Protein AF-A0A133XEC0-F1 (afdb_monomer_lite)

Foldseek 3Di:
DDWQWDWDQDPVRDIDIDIDDQDDDDLLDQDDDPVVLVSLCVSCPPPVVSSVVVVVCCVVVRNVVNVVVVVVVVVVVVVVVVVVVVVVVVVVVVCQCVDPCSVVPCPPPVNVVVVVVVVVVVVVVVVVVVVPDDPPDDDPDPDPPVVVVVVVVVVVVVVVVVVVVVVCCDDPVVVNADDVRDDDPVVVVVVVVVVVVVVVVLVVQCVDVVSNQDPPNVVCVVVVVVVVVVCVVVVDDDDPDDD

pLDDT: mean 78.11, std 15.5, range [32.88, 93.75]

Secondary structure (DSSP, 8-state):
-EEEEEEEE-TTS-EEEEEEEEE---TT-SS--HHHHHHHHHHTTT-HHHHHHHHHHHIIIIIHHHHHHHHHHHHHHHHHHHHHHHHHHHHHHHHGGGSTTHHHHTTSHHHHHHHHHHHHHHHHHHHHHHHS-------------HHHHHHHHHHHHHHHHHHHHHHHH--GGG-SS-TT----HHHHHHHHHHHHHHHHHHHHHHTSGGGPPPTTGGGGHHHHHHHHHHHHHHTPPPS----

Structure (mmCIF, N/CA/C/O backbone):
data_AF-A0A133XEC0-F1
#
_entry.id   AF-A0A133XEC0-F1
#
loop_
_atom_site.group_PDB
_atom_site.id
_atom_site.type_symbol
_atom_site.label_atom_id
_atom_site.label_alt_id
_atom_site.label_comp_id
_atom_site.label_asym_id
_atom_site.label_entity_id
_atom_site.label_seq_id
_atom_site.pdbx_PDB_ins_code
_atom_site.Cartn_x
_atom_site.Cartn_y
_atom_site.Cartn_z
_atom_site.occupancy
_atom_site.B_iso_or_equiv
_atom_site.auth_seq_id
_atom_site.auth_comp_id
_atom_site.auth_asym_id
_atom_site.auth_atom_id
_atom_site.pdbx_PDB_model_num
ATOM 1 N N . MET A 1 1 ? 11.152 -6.903 -33.230 1.00 86.00 1 MET A N 1
ATOM 2 C CA . MET A 1 1 ? 11.615 -7.949 -34.178 1.00 86.00 1 MET A CA 1
ATOM 3 C C . MET A 1 1 ? 13.049 -7.633 -34.586 1.00 86.00 1 MET A C 1
ATOM 5 O O . MET A 1 1 ? 13.360 -6.456 -34.718 1.00 86.00 1 MET A O 1
ATOM 9 N N . LEU A 1 2 ? 13.905 -8.641 -34.759 1.00 88.75 2 LEU A N 1
ATOM 10 C CA . LEU A 1 2 ? 15.314 -8.515 -35.140 1.00 88.75 2 LEU A CA 1
ATOM 11 C C . LEU A 1 2 ? 15.534 -9.097 -36.540 1.00 88.75 2 LEU A C 1
ATOM 13 O O . LEU A 1 2 ? 15.112 -10.219 -36.825 1.00 88.75 2 LEU A O 1
ATOM 17 N N . TYR A 1 3 ? 16.230 -8.339 -37.383 1.00 89.62 3 TYR A N 1
ATOM 18 C CA . TYR A 1 3 ? 16.571 -8.717 -38.752 1.00 89.62 3 TYR A CA 1
ATOM 19 C C . TYR A 1 3 ? 18.074 -8.549 -38.984 1.00 89.62 3 TYR A C 1
ATOM 21 O O . TYR A 1 3 ? 18.681 -7.584 -38.515 1.00 89.62 3 TYR A O 1
ATOM 29 N N . ALA A 1 4 ? 18.666 -9.466 -39.743 1.00 87.38 4 ALA A N 1
ATOM 30 C CA . ALA A 1 4 ? 19.993 -9.306 -40.318 1.00 87.38 4 ALA A CA 1
ATOM 31 C C . ALA A 1 4 ? 19.866 -8.744 -41.735 1.00 87.38 4 ALA A C 1
ATOM 33 O O . ALA A 1 4 ? 19.231 -9.344 -42.598 1.00 87.38 4 ALA A O 1
ATOM 34 N N . ASN A 1 5 ? 20.506 -7.601 -41.973 1.00 87.44 5 ASN A N 1
ATOM 35 C CA . ASN A 1 5 ? 20.546 -6.964 -43.284 1.00 87.44 5 ASN A CA 1
ATOM 36 C C . ASN A 1 5 ? 21.910 -7.220 -43.920 1.00 87.44 5 ASN A C 1
ATOM 38 O O . ASN A 1 5 ? 22.942 -6.926 -43.312 1.00 87.44 5 ASN A O 1
ATOM 42 N N . ARG A 1 6 ? 21.911 -7.730 -45.150 1.00 85.25 6 ARG A N 1
ATOM 43 C CA . ARG A 1 6 ? 23.113 -7.928 -45.963 1.00 85.25 6 ARG A CA 1
ATOM 44 C C . ARG A 1 6 ? 22.931 -7.294 -47.331 1.00 85.25 6 ARG A C 1
ATOM 46 O O . ARG A 1 6 ? 21.839 -7.314 -47.890 1.00 85.25 6 ARG A O 1
ATOM 53 N N . TYR A 1 7 ? 24.008 -6.745 -47.871 1.00 85.94 7 TYR A N 1
ATOM 54 C CA . TYR A 1 7 ? 24.034 -6.293 -49.254 1.00 85.94 7 TYR A CA 1
ATOM 55 C C . TYR A 1 7 ? 24.433 -7.468 -50.147 1.00 85.94 7 TYR A C 1
ATOM 57 O O . TYR A 1 7 ? 25.400 -8.168 -49.847 1.00 85.94 7 TYR A O 1
ATOM 65 N N . VAL A 1 8 ? 23.677 -7.708 -51.211 1.00 86.88 8 VAL A N 1
ATOM 66 C CA . VAL A 1 8 ? 23.880 -8.814 -52.150 1.00 86.88 8 VAL A CA 1
ATOM 67 C C . VAL A 1 8 ? 24.005 -8.227 -53.548 1.00 86.88 8 VAL A C 1
ATOM 69 O O . VAL A 1 8 ? 23.212 -7.370 -53.931 1.00 86.88 8 VAL A O 1
ATOM 72 N N . ARG A 1 9 ? 25.001 -8.672 -54.317 1.00 84.25 9 ARG A N 1
ATOM 73 C CA . ARG A 1 9 ? 25.078 -8.352 -55.746 1.00 84.25 9 ARG A CA 1
ATOM 74 C C . ARG A 1 9 ? 24.202 -9.314 -56.536 1.00 84.25 9 ARG A C 1
ATOM 76 O O . ARG A 1 9 ? 24.305 -10.526 -56.357 1.00 84.25 9 ARG A O 1
ATOM 83 N N . LEU A 1 10 ? 23.357 -8.755 -57.387 1.00 86.75 10 LEU A N 1
ATOM 84 C CA . LEU A 1 10 ? 22.509 -9.489 -58.310 1.00 86.75 10 LEU A CA 1
ATOM 85 C C . LEU A 1 10 ? 23.307 -9.894 -59.566 1.00 86.75 10 LEU A C 1
ATOM 87 O O . LEU A 1 10 ? 24.368 -9.321 -59.835 1.00 86.75 10 LEU A O 1
ATOM 91 N N . PRO A 1 11 ? 22.831 -10.891 -60.337 1.00 85.06 11 PRO A N 1
ATOM 92 C CA . PRO A 1 11 ? 23.526 -11.390 -61.530 1.00 85.06 11 PRO A CA 1
ATOM 93 C C . PRO A 1 11 ? 23.744 -10.335 -62.626 1.00 85.06 11 PRO A C 1
ATOM 95 O O . PRO A 1 11 ? 24.656 -10.472 -63.433 1.00 85.06 11 PRO A O 1
ATOM 98 N N . ASP A 1 12 ? 22.930 -9.280 -62.639 1.00 85.94 12 ASP A N 1
ATOM 99 C CA . ASP A 1 12 ? 23.019 -8.135 -63.552 1.00 85.94 12 ASP A CA 1
ATOM 100 C C . ASP A 1 12 ? 24.046 -7.071 -63.109 1.00 85.94 12 ASP A C 1
ATOM 102 O O . ASP A 1 12 ? 24.198 -6.036 -63.754 1.00 85.94 12 ASP A O 1
ATOM 106 N N . GLY A 1 13 ? 24.757 -7.312 -62.002 1.00 82.31 13 GLY A N 1
ATOM 107 C CA . GLY A 1 13 ? 25.744 -6.393 -61.436 1.00 82.31 13 GLY A CA 1
ATOM 108 C C . GLY A 1 13 ? 25.153 -5.289 -60.556 1.00 82.31 13 GLY A C 1
ATOM 109 O O . GLY A 1 13 ? 25.917 -4.560 -59.915 1.00 82.31 13 GLY A O 1
ATOM 110 N N . SER A 1 14 ? 23.824 -5.184 -60.463 1.00 83.50 14 SER A N 1
ATOM 111 C CA . SER A 1 14 ? 23.161 -4.278 -59.529 1.00 83.50 14 SER A CA 1
ATOM 112 C C . SER A 1 14 ? 23.282 -4.793 -58.088 1.00 83.50 14 SER A C 1
ATOM 114 O O . SER A 1 14 ? 23.574 -5.965 -57.833 1.00 83.50 14 SER A O 1
ATOM 116 N N . GLY A 1 15 ? 23.136 -3.904 -57.107 1.00 85.75 15 GLY A N 1
ATOM 117 C CA . GLY A 1 15 ? 23.182 -4.288 -55.700 1.00 85.75 15 GLY A CA 1
ATOM 118 C C . GLY A 1 15 ? 21.818 -4.165 -55.035 1.00 85.75 15 GLY A C 1
ATOM 119 O O . GLY A 1 15 ? 21.105 -3.189 -55.246 1.00 85.75 15 GLY A O 1
ATOM 120 N N . ALA A 1 16 ? 21.473 -5.156 -54.220 1.00 85.25 16 ALA A N 1
ATOM 121 C CA . ALA A 1 16 ? 20.219 -5.227 -53.486 1.00 85.25 16 ALA A CA 1
ATOM 122 C C . ALA A 1 16 ? 20.475 -5.421 -51.989 1.00 85.25 16 ALA A C 1
ATOM 124 O O . ALA A 1 16 ? 21.421 -6.097 -51.577 1.00 85.25 16 ALA A O 1
ATOM 125 N N . SER A 1 17 ? 19.608 -4.860 -51.150 1.00 85.44 17 SER A N 1
ATOM 126 C CA . SER A 1 17 ? 19.571 -5.193 -49.729 1.00 85.44 17 SER A CA 1
ATOM 127 C C . SER A 1 17 ? 18.667 -6.408 -49.514 1.00 85.44 17 SER A C 1
ATOM 129 O O . SER A 1 17 ? 17.529 -6.461 -49.969 1.00 85.44 17 SER A O 1
ATOM 131 N N . SER A 1 18 ? 19.188 -7.415 -48.822 1.00 87.44 18 SER A N 1
ATOM 132 C CA . SER A 1 18 ? 18.446 -8.601 -48.402 1.00 87.44 18 SER A CA 1
ATOM 133 C C . SER A 1 18 ? 18.320 -8.579 -46.885 1.00 87.44 18 SER A C 1
ATOM 135 O O . SER A 1 18 ? 19.314 -8.379 -46.180 1.00 87.44 18 SER A O 1
ATOM 137 N N . GLN A 1 19 ? 17.099 -8.768 -46.389 1.00 89.81 19 GLN A N 1
ATOM 138 C CA . GLN A 1 19 ? 16.800 -8.857 -44.963 1.00 89.81 19 GLN A CA 1
ATOM 139 C C . GLN A 1 19 ? 16.422 -10.299 -44.617 1.00 89.81 19 GLN A C 1
ATOM 141 O O . GLN A 1 19 ? 15.567 -10.891 -45.272 1.00 89.81 19 GLN A O 1
ATOM 146 N N . SER A 1 20 ? 17.042 -10.863 -43.585 1.00 90.12 20 SER A N 1
ATOM 147 C CA . SER A 1 20 ? 16.688 -12.170 -43.027 1.00 90.12 20 SER A CA 1
ATOM 148 C C . SER A 1 20 ? 16.209 -12.006 -41.590 1.00 90.12 20 SER A C 1
ATOM 150 O O . SER A 1 20 ? 16.911 -11.419 -40.765 1.00 90.12 20 SER A O 1
ATOM 152 N N . TYR A 1 21 ? 15.025 -12.525 -41.283 1.00 92.00 21 TYR A N 1
ATOM 153 C CA . TYR A 1 21 ? 14.478 -12.525 -39.929 1.00 92.00 21 TYR A CA 1
ATOM 154 C C . TYR A 1 21 ? 15.311 -13.416 -38.999 1.00 92.00 21 TYR A C 1
ATOM 156 O O . TYR A 1 21 ? 15.667 -14.532 -39.370 1.00 92.00 21 TYR A O 1
ATOM 164 N N . LEU A 1 22 ? 15.619 -12.915 -37.800 1.00 89.31 22 LEU A N 1
ATOM 165 C CA . LEU A 1 22 ? 16.396 -13.641 -36.789 1.00 89.31 22 LEU A CA 1
ATOM 166 C C . LEU A 1 22 ? 15.556 -14.048 -35.579 1.00 89.31 22 LEU A C 1
ATOM 168 O O . LEU A 1 22 ? 15.771 -15.115 -35.017 1.00 89.31 22 LEU A O 1
ATOM 172 N N . GLY A 1 23 ? 14.615 -13.203 -35.158 1.00 89.88 23 GLY A N 1
ATOM 173 C CA . GLY A 1 23 ? 13.787 -13.487 -33.991 1.00 89.88 23 GLY A CA 1
ATOM 174 C C . GLY A 1 23 ? 12.961 -12.295 -33.529 1.00 89.88 23 GLY A C 1
ATOM 175 O O . GLY A 1 23 ? 13.106 -11.166 -34.002 1.00 89.88 23 GLY A O 1
ATOM 176 N N . SER A 1 24 ? 12.070 -12.525 -32.573 1.00 91.50 24 SER A N 1
ATOM 177 C CA . SER A 1 24 ? 11.276 -11.477 -31.937 1.00 91.50 24 SER A CA 1
ATOM 178 C C . SER A 1 24 ? 10.803 -11.909 -30.564 1.00 91.50 24 SER A C 1
ATOM 180 O O . SER A 1 24 ? 10.706 -13.099 -30.289 1.00 91.50 24 SER A O 1
ATOM 182 N N . PHE A 1 25 ? 10.443 -10.931 -29.744 1.00 92.81 25 PHE A N 1
ATOM 183 C CA . PHE A 1 25 ? 9.737 -11.141 -28.492 1.00 92.81 25 PHE A CA 1
ATOM 184 C C . PHE A 1 25 ? 8.550 -10.163 -28.400 1.00 92.81 25 PHE A C 1
ATOM 186 O O . PHE A 1 25 ? 8.537 -9.164 -29.136 1.00 92.81 25 PHE A O 1
ATOM 193 N N . PRO A 1 26 ? 7.534 -10.464 -27.571 1.00 89.12 26 PRO A N 1
ATOM 194 C CA . PRO A 1 26 ? 6.364 -9.609 -27.396 1.00 89.12 26 PRO A CA 1
ATOM 195 C C . PRO A 1 26 ? 6.710 -8.218 -26.854 1.00 89.12 26 PRO A C 1
ATOM 197 O O . PRO A 1 26 ? 7.593 -8.057 -26.020 1.00 89.12 26 PRO A O 1
ATOM 200 N N . VAL A 1 27 ? 5.943 -7.209 -27.267 1.00 85.12 27 VAL A N 1
ATOM 201 C CA . VAL A 1 27 ? 6.087 -5.818 -26.781 1.00 85.12 27 VAL A CA 1
ATOM 202 C C . VAL A 1 27 ? 5.576 -5.650 -25.340 1.00 85.12 27 VAL A C 1
ATOM 204 O O . VAL A 1 27 ? 5.774 -4.613 -24.716 1.00 85.12 27 VAL A O 1
ATOM 207 N N . THR A 1 28 ? 4.894 -6.661 -24.806 1.00 85.94 28 THR A N 1
ATOM 208 C CA . THR A 1 28 ? 4.417 -6.712 -23.417 1.00 85.94 28 THR A CA 1
ATOM 209 C C . THR A 1 28 ? 5.452 -7.286 -22.457 1.00 85.94 28 THR A C 1
ATOM 211 O O . THR A 1 28 ? 5.232 -7.281 -21.253 1.00 85.94 28 THR A O 1
ATOM 214 N N . THR A 1 29 ? 6.560 -7.820 -22.967 1.00 88.25 29 THR A N 1
ATOM 215 C CA . THR A 1 29 ? 7.593 -8.426 -22.138 1.00 88.25 29 THR A CA 1
ATOM 216 C C . THR A 1 29 ? 8.377 -7.350 -21.386 1.00 88.25 29 THR A C 1
ATOM 218 O O . THR A 1 29 ? 8.846 -6.386 -21.986 1.00 88.25 29 THR A O 1
ATOM 221 N N . THR A 1 30 ? 8.551 -7.539 -20.080 1.00 86.25 30 THR A N 1
ATOM 222 C CA . THR A 1 30 ? 9.232 -6.594 -19.183 1.00 86.25 30 THR A CA 1
ATOM 223 C C . THR A 1 30 ? 10.723 -6.881 -18.985 1.00 86.25 30 THR A C 1
ATOM 225 O O . THR A 1 30 ? 11.480 -5.990 -18.588 1.00 86.25 30 THR A O 1
ATOM 228 N N . GLU A 1 31 ? 11.171 -8.085 -19.348 1.00 90.06 31 GLU A N 1
ATOM 229 C CA . GLU A 1 31 ? 12.569 -8.523 -19.294 1.00 90.06 31 GLU A CA 1
ATOM 230 C C . GLU A 1 31 ? 13.013 -9.159 -20.611 1.00 90.06 31 GLU A C 1
ATOM 232 O O . GLU A 1 31 ? 12.290 -9.953 -21.207 1.00 90.06 31 GLU A O 1
ATOM 237 N N . LEU A 1 32 ? 14.225 -8.853 -21.076 1.00 90.25 32 LEU A N 1
ATOM 238 C CA . LEU A 1 32 ? 14.697 -9.394 -22.347 1.00 90.25 32 LEU A CA 1
ATOM 239 C C . LEU A 1 32 ? 14.821 -10.929 -22.283 1.00 90.25 32 LEU A C 1
ATOM 241 O O . LEU A 1 32 ? 15.589 -11.441 -21.467 1.00 90.25 32 LEU A O 1
ATOM 245 N N . PRO A 1 33 ? 14.147 -11.694 -23.165 1.00 92.69 33 PRO A N 1
ATOM 246 C CA . PRO A 1 33 ? 14.278 -13.144 -23.146 1.00 92.69 33 PRO A CA 1
ATOM 247 C C . PRO A 1 33 ? 15.703 -13.582 -23.498 1.00 92.69 33 PRO A C 1
ATOM 249 O O . PRO A 1 33 ? 16.242 -13.173 -24.530 1.00 92.69 33 PRO A O 1
ATOM 252 N N . ALA A 1 34 ? 16.276 -14.496 -22.712 1.00 91.44 34 ALA A N 1
ATOM 253 C CA . ALA A 1 34 ? 17.652 -14.977 -22.890 1.00 91.44 34 ALA A CA 1
ATOM 254 C C . ALA A 1 34 ? 17.930 -15.546 -24.297 1.00 91.44 34 ALA A C 1
ATOM 256 O O . ALA A 1 34 ? 19.016 -15.369 -24.856 1.00 91.44 34 ALA A O 1
ATOM 257 N N . ALA A 1 35 ? 16.932 -16.195 -24.907 1.00 91.19 35 ALA A N 1
ATOM 258 C CA . ALA A 1 35 ? 17.024 -16.691 -26.279 1.00 91.19 35 ALA A CA 1
ATOM 259 C C . ALA A 1 35 ? 17.175 -15.548 -27.300 1.00 91.19 35 ALA A C 1
ATOM 261 O O . ALA A 1 35 ? 17.973 -15.646 -28.231 1.00 91.19 35 ALA A O 1
ATOM 262 N N . PHE A 1 36 ? 16.452 -14.441 -27.110 1.00 92.94 36 PHE A N 1
ATOM 263 C CA . PHE A 1 36 ? 16.553 -13.270 -27.977 1.00 92.94 36 PHE A CA 1
ATOM 264 C C . PHE A 1 36 ? 17.858 -12.503 -27.744 1.00 92.94 36 PHE A C 1
ATOM 266 O O . PHE A 1 36 ? 18.493 -12.073 -28.705 1.00 92.94 36 PHE A O 1
ATOM 273 N N . GLU A 1 37 ? 18.302 -12.382 -26.492 1.00 91.75 37 GLU A N 1
ATOM 274 C CA . GLU A 1 37 ? 19.600 -11.783 -26.169 1.00 91.75 37 GLU A CA 1
ATOM 275 C C . GLU A 1 37 ? 20.756 -12.561 -26.817 1.00 91.75 37 GLU A C 1
ATOM 277 O O . GLU A 1 37 ? 21.660 -11.969 -27.406 1.00 91.75 37 GLU A O 1
ATOM 282 N N . SER A 1 38 ? 20.695 -13.895 -26.792 1.00 91.38 38 SER A N 1
ATOM 283 C CA . SER A 1 38 ? 21.687 -14.759 -27.443 1.00 91.38 38 SER A CA 1
ATOM 284 C C . SER A 1 38 ? 21.731 -14.539 -28.960 1.00 91.38 38 SER A C 1
ATOM 286 O O . SER A 1 38 ? 22.816 -14.421 -29.534 1.00 91.38 38 SER A O 1
ATOM 288 N N . LEU A 1 39 ? 20.566 -14.409 -29.609 1.00 92.06 39 LEU A N 1
ATOM 289 C CA . LEU A 1 39 ? 20.469 -14.064 -31.033 1.00 92.06 39 LEU A CA 1
ATOM 290 C C . LEU A 1 39 ? 21.044 -12.674 -31.324 1.00 92.06 39 LEU A C 1
ATOM 292 O O . LEU A 1 39 ? 21.751 -12.500 -32.316 1.00 92.06 39 LEU A O 1
ATOM 296 N N . LEU A 1 40 ? 20.777 -11.696 -30.455 1.00 91.19 40 LEU A N 1
ATOM 297 C CA . LEU A 1 40 ? 21.301 -10.341 -30.586 1.00 91.19 40 LEU A CA 1
ATOM 298 C C . LEU A 1 40 ? 22.830 -10.331 -30.483 1.00 91.19 40 LEU A C 1
ATOM 300 O O . LEU A 1 40 ? 23.484 -9.797 -31.376 1.00 91.19 40 LEU A O 1
ATOM 304 N N . ARG A 1 41 ? 23.400 -10.990 -29.462 1.00 90.88 41 ARG A N 1
ATOM 305 C CA . ARG A 1 41 ? 24.856 -11.121 -29.277 1.00 90.88 41 ARG A CA 1
ATOM 306 C C . ARG A 1 41 ? 25.523 -11.795 -30.473 1.00 90.88 41 ARG A C 1
ATOM 308 O O . ARG A 1 41 ? 26.554 -11.315 -30.939 1.00 90.88 41 ARG A O 1
ATOM 315 N N . ALA A 1 42 ? 24.930 -12.874 -30.987 1.00 90.56 42 ALA A N 1
ATOM 316 C CA . ALA A 1 42 ? 25.438 -13.575 -32.164 1.00 90.56 42 ALA A CA 1
ATOM 317 C C . ALA A 1 42 ? 25.393 -12.688 -33.422 1.00 90.56 42 ALA A C 1
ATOM 319 O O . ALA A 1 42 ? 26.367 -12.623 -34.170 1.00 90.56 42 ALA A O 1
ATOM 320 N N . ALA A 1 43 ? 24.299 -11.950 -33.631 1.00 87.44 43 ALA A N 1
ATOM 321 C CA . ALA A 1 43 ? 24.133 -11.054 -34.776 1.00 87.44 43 ALA A CA 1
ATOM 322 C C . ALA A 1 43 ? 25.072 -9.833 -34.743 1.00 87.44 43 ALA A C 1
ATOM 324 O O . ALA A 1 43 ? 25.370 -9.247 -35.787 1.00 87.44 43 ALA A O 1
ATOM 325 N N . THR A 1 44 ? 25.546 -9.441 -33.560 1.00 89.50 44 THR A N 1
ATOM 326 C CA . THR A 1 44 ? 26.480 -8.324 -33.355 1.00 89.50 44 THR A CA 1
ATOM 327 C C . THR A 1 44 ? 27.886 -8.780 -32.962 1.00 89.50 44 THR A C 1
ATOM 329 O O . THR A 1 44 ? 28.660 -7.981 -32.431 1.00 89.50 44 THR A O 1
ATOM 332 N N . ALA A 1 45 ? 28.241 -10.045 -33.205 1.00 89.12 45 ALA A N 1
ATOM 333 C CA . ALA A 1 45 ? 29.563 -10.572 -32.882 1.00 89.12 45 ALA A CA 1
ATOM 334 C C . ALA A 1 45 ? 30.676 -9.714 -33.519 1.00 89.12 45 ALA A C 1
ATOM 336 O O . ALA A 1 45 ? 30.622 -9.366 -34.700 1.00 89.12 45 ALA A O 1
ATOM 337 N N . GLY A 1 46 ? 31.665 -9.318 -32.712 1.00 87.19 46 GLY A N 1
ATOM 338 C CA . GLY A 1 46 ? 32.755 -8.428 -33.135 1.00 87.19 46 GLY A CA 1
ATOM 339 C C . GLY A 1 46 ? 32.373 -6.949 -33.304 1.00 87.19 46 GLY A C 1
ATOM 340 O O . GLY A 1 46 ? 33.215 -6.160 -33.720 1.00 87.19 46 GLY A O 1
ATOM 341 N N . ARG A 1 47 ? 31.131 -6.548 -32.987 1.00 89.12 47 ARG A N 1
ATOM 342 C CA . ARG A 1 47 ? 30.651 -5.152 -33.042 1.00 89.12 47 ARG A CA 1
ATOM 343 C C . ARG A 1 47 ? 29.958 -4.750 -31.730 1.00 89.12 47 ARG A C 1
ATOM 345 O O . ARG A 1 47 ? 28.729 -4.625 -31.707 1.00 89.12 47 ARG A O 1
ATOM 352 N N . PRO A 1 48 ? 30.721 -4.542 -30.641 1.00 87.38 48 PRO A N 1
ATOM 353 C CA . PRO A 1 48 ? 30.162 -4.277 -29.313 1.00 87.38 48 PRO A CA 1
ATOM 354 C C . PRO A 1 48 ? 29.333 -2.986 -29.251 1.00 87.38 48 PRO A C 1
ATOM 356 O O . PRO A 1 48 ? 28.281 -2.969 -28.621 1.00 87.38 48 PRO A O 1
ATOM 359 N N . GLU A 1 49 ? 29.728 -1.938 -29.974 1.00 91.56 49 GLU A N 1
ATOM 360 C CA . GLU A 1 49 ? 28.982 -0.669 -30.034 1.00 91.56 49 GLU A CA 1
ATOM 361 C C . GLU A 1 49 ? 27.578 -0.853 -30.626 1.00 91.56 49 GLU A C 1
ATOM 363 O O . GLU A 1 49 ? 26.592 -0.306 -30.136 1.00 91.56 49 GLU A O 1
ATOM 368 N N . ARG A 1 50 ? 27.457 -1.696 -31.661 1.00 89.44 50 ARG A N 1
ATOM 369 C CA . ARG A 1 50 ? 26.167 -1.993 -32.295 1.00 89.44 50 ARG A CA 1
ATOM 370 C C . ARG A 1 50 ? 25.264 -2.815 -31.379 1.00 89.44 50 ARG A C 1
ATOM 372 O O . ARG A 1 50 ? 24.052 -2.624 -31.405 1.00 89.44 50 ARG A O 1
ATOM 379 N N . TYR A 1 51 ? 25.847 -3.722 -30.594 1.00 90.69 51 TYR A N 1
ATOM 380 C CA . TYR A 1 51 ? 25.117 -4.451 -29.560 1.00 90.69 51 TYR A CA 1
ATOM 381 C C . TYR A 1 51 ? 24.535 -3.490 -28.523 1.00 90.69 51 TYR A C 1
ATOM 383 O O . TYR A 1 51 ? 23.337 -3.534 -28.261 1.00 90.69 51 TYR A O 1
ATOM 391 N N . GLN A 1 52 ? 25.366 -2.586 -27.995 1.00 91.31 52 GLN A N 1
ATOM 392 C CA . GLN A 1 52 ? 24.956 -1.596 -26.999 1.00 91.31 52 GLN A CA 1
ATOM 393 C C . GLN A 1 52 ? 23.843 -0.688 -27.528 1.00 91.31 52 GLN A C 1
ATOM 395 O O . GLN A 1 52 ? 22.808 -0.579 -26.882 1.00 91.31 52 GLN A O 1
ATOM 400 N N . ALA A 1 53 ? 23.990 -0.141 -28.738 1.00 92.25 53 ALA A N 1
ATOM 401 C CA . ALA A 1 53 ? 22.971 0.717 -29.343 1.00 92.25 53 ALA A CA 1
ATOM 402 C C . ALA A 1 53 ? 21.625 -0.004 -29.555 1.00 92.25 53 ALA A C 1
ATOM 404 O O . ALA A 1 53 ? 20.557 0.582 -29.380 1.00 92.25 53 ALA A O 1
ATOM 405 N N . LEU A 1 54 ? 21.648 -1.288 -29.935 1.00 90.69 54 LEU A N 1
ATOM 406 C CA . LEU A 1 54 ? 20.421 -2.077 -30.079 1.00 90.69 54 LEU A CA 1
ATOM 407 C C . LEU A 1 54 ? 19.796 -2.415 -28.722 1.00 90.69 54 LEU A C 1
ATOM 409 O O . LEU A 1 54 ? 18.575 -2.363 -28.608 1.00 90.69 54 LEU A O 1
ATOM 413 N N . MET A 1 55 ? 20.608 -2.729 -27.711 1.00 92.31 55 MET A N 1
ATOM 414 C CA . MET A 1 55 ? 20.140 -2.964 -26.343 1.00 92.31 55 MET A CA 1
ATOM 415 C C . MET A 1 55 ? 19.507 -1.714 -25.734 1.00 92.31 55 MET A C 1
ATOM 417 O O . MET A 1 55 ? 18.404 -1.800 -25.210 1.00 92.31 55 MET A O 1
ATOM 421 N N . GLU A 1 56 ? 20.151 -0.555 -25.858 1.00 92.44 56 GLU A N 1
ATOM 422 C CA . GLU A 1 56 ? 19.626 0.728 -25.378 1.00 92.44 56 GLU A CA 1
ATOM 423 C C . GLU A 1 56 ? 18.286 1.067 -26.036 1.00 92.44 56 GLU A C 1
ATOM 425 O O . GLU A 1 56 ? 17.329 1.470 -25.373 1.00 92.44 56 GLU A O 1
ATOM 430 N N . ARG A 1 57 ? 18.179 0.822 -27.343 1.00 91.31 57 ARG A N 1
ATOM 431 C CA . ARG A 1 57 ? 16.929 1.010 -28.072 1.00 91.31 57 ARG A CA 1
ATOM 432 C C . ARG A 1 57 ? 15.839 0.034 -27.627 1.00 91.31 57 ARG A C 1
ATOM 434 O O . ARG A 1 57 ? 14.692 0.434 -27.486 1.00 91.31 57 ARG A O 1
ATOM 441 N N . ILE A 1 58 ? 16.174 -1.235 -27.391 1.00 91.81 58 ILE A N 1
ATOM 442 C CA . ILE A 1 58 ? 15.227 -2.224 -26.851 1.00 91.81 58 ILE A CA 1
ATOM 443 C C . ILE A 1 58 ? 14.748 -1.810 -25.453 1.00 91.81 58 ILE A C 1
ATOM 445 O O . ILE A 1 58 ? 13.554 -1.899 -25.158 1.00 91.81 58 ILE A O 1
ATOM 449 N N . GLU A 1 59 ? 15.662 -1.333 -24.612 1.00 90.38 59 GLU A N 1
ATOM 450 C CA . GLU A 1 59 ? 15.358 -0.880 -23.258 1.00 90.38 59 GLU A CA 1
ATOM 451 C C . GLU A 1 59 ? 14.417 0.333 -23.270 1.00 90.38 59 GLU A C 1
ATOM 453 O O . GLU A 1 59 ? 13.431 0.357 -22.532 1.00 90.38 59 GLU A O 1
ATOM 458 N N . THR A 1 60 ? 14.684 1.306 -24.144 1.00 91.88 60 THR A N 1
ATOM 459 C CA . THR A 1 60 ? 13.935 2.570 -24.228 1.00 91.88 60 THR A CA 1
ATOM 460 C C . THR A 1 60 ? 12.590 2.407 -24.937 1.00 91.88 60 THR A C 1
ATOM 462 O O . THR A 1 60 ? 11.571 2.882 -24.441 1.00 91.88 60 THR A O 1
ATOM 465 N N . ASP A 1 61 ? 12.558 1.705 -26.073 1.00 89.75 61 ASP A N 1
ATOM 466 C CA . ASP A 1 61 ? 11.366 1.626 -26.928 1.00 89.75 61 ASP A CA 1
ATOM 467 C C . ASP A 1 61 ? 10.390 0.521 -26.484 1.00 89.75 61 ASP A C 1
ATOM 469 O O . ASP A 1 61 ? 9.200 0.582 -26.800 1.00 89.75 61 ASP A O 1
ATOM 473 N N . VAL A 1 62 ? 10.876 -0.523 -25.796 1.00 89.94 62 VAL A N 1
ATOM 474 C CA . VAL A 1 62 ? 10.079 -1.729 -25.505 1.00 89.94 62 VAL A CA 1
ATOM 475 C C . VAL A 1 62 ? 10.006 -2.033 -24.015 1.00 89.94 62 VAL A C 1
ATOM 477 O O . VAL A 1 62 ? 8.906 -2.044 -23.465 1.00 89.94 62 VAL A O 1
ATOM 480 N N . LEU A 1 63 ? 11.141 -2.272 -23.353 1.00 89.75 63 LEU A N 1
ATOM 481 C CA . LEU A 1 63 ? 11.142 -2.821 -21.991 1.00 89.75 63 LEU A CA 1
ATOM 482 C C . LEU A 1 63 ? 10.681 -1.798 -20.949 1.00 89.75 63 LEU A C 1
ATOM 484 O O . LEU A 1 63 ? 9.842 -2.120 -20.109 1.00 89.75 63 LEU A O 1
ATOM 488 N N . THR A 1 64 ? 11.158 -0.554 -21.030 1.00 90.06 64 THR A N 1
ATOM 489 C CA . THR A 1 64 ? 10.740 0.514 -20.109 1.00 90.06 64 THR A CA 1
ATOM 490 C C . THR A 1 64 ? 9.239 0.810 -20.230 1.00 90.06 64 THR A C 1
ATOM 492 O O . THR A 1 64 ? 8.550 0.748 -19.208 1.00 90.06 64 THR A O 1
ATOM 495 N N . PRO A 1 65 ? 8.672 1.023 -21.437 1.00 90.75 65 PRO A N 1
ATOM 496 C CA . PRO A 1 65 ? 7.228 1.180 -21.594 1.00 90.75 65 PRO A CA 1
ATOM 497 C C . PRO A 1 65 ? 6.423 -0.049 -21.157 1.00 90.75 65 PRO A C 1
ATOM 499 O O . PRO A 1 65 ? 5.329 0.101 -20.618 1.00 90.75 65 PRO A O 1
ATOM 502 N N . ALA A 1 66 ? 6.926 -1.269 -21.377 1.00 88.75 66 ALA A N 1
ATOM 503 C CA . ALA A 1 66 ? 6.247 -2.485 -20.932 1.00 88.75 66 ALA A CA 1
ATOM 504 C C . ALA A 1 66 ? 6.164 -2.564 -19.400 1.00 88.75 66 ALA A C 1
ATOM 506 O O . ALA A 1 66 ? 5.089 -2.830 -18.866 1.00 88.75 66 ALA A O 1
ATOM 507 N N . ARG A 1 67 ? 7.263 -2.258 -18.694 1.00 90.38 67 A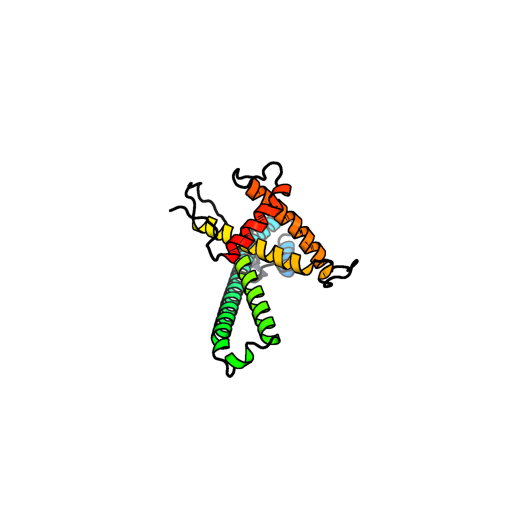RG A N 1
ATOM 508 C CA . ARG A 1 67 ? 7.288 -2.197 -17.223 1.00 90.38 67 ARG A CA 1
ATOM 509 C C . ARG A 1 67 ? 6.360 -1.117 -16.679 1.00 90.38 67 ARG A C 1
ATOM 511 O O . ARG A 1 67 ? 5.664 -1.359 -15.700 1.00 90.38 67 ARG A O 1
ATOM 518 N N . GLN A 1 68 ? 6.322 0.052 -17.318 1.00 89.19 68 GLN A N 1
ATOM 519 C CA . GLN A 1 68 ? 5.403 1.128 -16.935 1.00 89.19 68 GLN A CA 1
ATOM 520 C C . GLN A 1 68 ? 3.944 0.684 -17.066 1.00 89.19 68 GLN A C 1
ATOM 522 O O . GLN A 1 68 ? 3.188 0.815 -16.110 1.00 89.19 68 GLN A O 1
ATOM 527 N N . ARG A 1 69 ? 3.568 0.066 -18.193 1.00 88.31 69 ARG A N 1
ATOM 528 C CA . ARG A 1 69 ? 2.208 -0.462 -18.386 1.00 88.31 69 ARG A CA 1
ATOM 529 C C . ARG A 1 69 ? 1.849 -1.536 -17.359 1.00 88.31 69 ARG A C 1
ATOM 531 O O . ARG A 1 69 ? 0.750 -1.507 -16.819 1.00 88.31 69 ARG A O 1
ATOM 538 N N . GLU A 1 70 ? 2.759 -2.460 -17.050 1.00 89.25 70 GLU A N 1
ATOM 539 C CA . GLU A 1 70 ? 2.522 -3.483 -16.021 1.00 89.25 70 GLU A CA 1
ATOM 540 C C . GLU A 1 70 ? 2.364 -2.863 -14.621 1.00 89.25 70 GLU A C 1
ATOM 542 O O . GLU A 1 70 ? 1.467 -3.243 -13.863 1.00 89.25 70 GLU A O 1
ATOM 547 N N . ALA A 1 71 ? 3.182 -1.863 -14.285 1.00 86.81 71 ALA A N 1
ATOM 548 C CA . ALA A 1 71 ? 3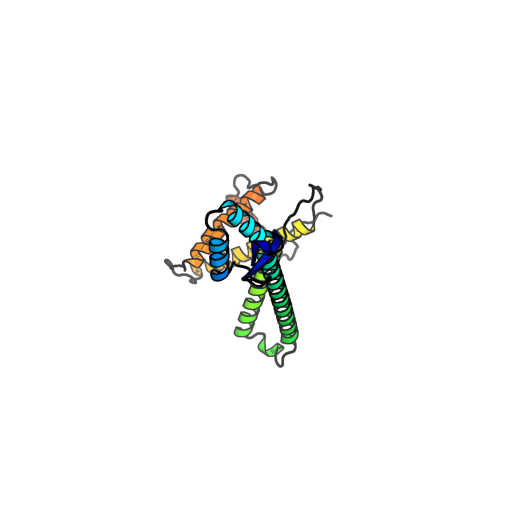.067 -1.114 -13.036 1.00 86.81 71 ALA A CA 1
ATOM 549 C C . ALA A 1 71 ? 1.736 -0.343 -12.949 1.00 86.81 71 ALA A C 1
ATOM 551 O O . ALA A 1 71 ? 1.075 -0.359 -11.914 1.00 86.81 71 ALA A O 1
ATOM 552 N N . GLU A 1 72 ? 1.298 0.287 -14.037 1.00 90.31 72 GLU A N 1
ATOM 553 C CA . GLU A 1 72 ? 0.009 0.979 -14.111 1.00 90.31 72 GLU A CA 1
ATOM 554 C C . GLU A 1 72 ? -1.169 0.007 -13.999 1.00 90.31 72 GLU A C 1
ATOM 556 O O . GLU A 1 72 ? -2.124 0.262 -13.263 1.00 90.31 72 GLU A O 1
ATOM 561 N N . GLU A 1 73 ? -1.110 -1.135 -14.687 1.00 90.69 73 GLU A N 1
ATOM 562 C CA . GLU A 1 73 ? -2.146 -2.162 -14.606 1.00 90.69 73 GLU A CA 1
ATOM 563 C C . GLU A 1 73 ? -2.240 -2.764 -13.206 1.00 90.69 73 GLU A C 1
ATOM 565 O O . GLU A 1 73 ? -3.340 -2.931 -12.678 1.00 90.69 73 GLU A O 1
ATOM 570 N N . THR A 1 74 ? -1.104 -3.081 -12.587 1.00 88.81 74 THR A N 1
ATOM 571 C CA . THR A 1 74 ? -1.060 -3.602 -11.216 1.00 88.81 74 THR A CA 1
ATOM 572 C C . THR A 1 74 ? -1.554 -2.555 -10.223 1.00 88.81 74 THR A C 1
ATOM 574 O O . THR A 1 74 ? -2.394 -2.880 -9.386 1.00 88.81 74 THR A O 1
ATOM 577 N N . ALA A 1 75 ? -1.151 -1.289 -10.362 1.00 87.31 75 ALA A N 1
ATOM 578 C CA . ALA A 1 75 ? -1.672 -0.186 -9.558 1.00 87.31 75 ALA A CA 1
ATOM 579 C C . ALA A 1 75 ? -3.191 -0.035 -9.713 1.00 87.31 75 ALA A C 1
ATOM 581 O O . ALA A 1 75 ? -3.904 0.067 -8.715 1.00 87.31 75 ALA A O 1
ATOM 582 N N . ARG A 1 76 ? -3.711 -0.102 -10.943 1.00 92.06 76 ARG A N 1
ATOM 583 C CA . ARG A 1 76 ? -5.150 -0.027 -11.221 1.00 92.06 76 ARG A CA 1
ATOM 584 C C . ARG A 1 76 ? -5.914 -1.205 -10.622 1.00 92.06 76 ARG A C 1
ATOM 586 O O . ARG A 1 76 ? -6.962 -0.996 -10.018 1.00 92.06 76 ARG A O 1
ATOM 593 N N . ARG A 1 77 ? -5.401 -2.432 -10.761 1.00 91.75 77 ARG A N 1
ATOM 594 C CA . ARG A 1 77 ? -6.001 -3.634 -10.155 1.00 91.75 77 ARG A CA 1
ATOM 595 C C . ARG A 1 77 ? -5.996 -3.543 -8.633 1.00 91.75 77 ARG A C 1
ATOM 597 O O . ARG A 1 77 ? -7.004 -3.853 -8.007 1.00 91.75 77 ARG A O 1
ATOM 604 N N . ASN A 1 78 ? -4.898 -3.072 -8.047 1.00 88.94 78 ASN A N 1
ATOM 605 C CA . ASN A 1 78 ? -4.783 -2.871 -6.606 1.00 88.94 78 ASN A CA 1
ATOM 606 C C . ASN A 1 78 ? -5.778 -1.818 -6.113 1.00 88.94 78 ASN A C 1
ATOM 608 O O . ASN A 1 78 ? -6.484 -2.066 -5.141 1.00 88.94 78 ASN A O 1
ATOM 612 N N . LEU A 1 79 ? -5.891 -0.686 -6.811 1.00 90.75 79 LEU A N 1
ATOM 613 C CA . LEU A 1 79 ? -6.858 0.362 -6.495 1.00 90.75 79 LEU A CA 1
ATOM 614 C C . LEU A 1 79 ? -8.292 -0.173 -6.547 1.00 90.75 79 LEU A C 1
ATOM 616 O O . LEU A 1 79 ? -9.027 -0.032 -5.576 1.00 90.75 79 LEU A O 1
ATOM 620 N N . GLN A 1 80 ? -8.664 -0.870 -7.623 1.00 93.12 80 GLN A N 1
ATOM 621 C CA . GLN A 1 80 ? -9.986 -1.494 -7.739 1.00 93.12 80 GLN A CA 1
ATOM 622 C C . GLN A 1 80 ? -10.233 -2.537 -6.640 1.00 93.12 80 GLN A C 1
ATOM 624 O O . GLN A 1 80 ? -11.337 -2.626 -6.104 1.00 93.12 80 GLN A O 1
ATOM 629 N N . GLY A 1 81 ? -9.214 -3.321 -6.282 1.00 91.50 81 GLY A N 1
ATOM 630 C CA . GLY A 1 81 ? -9.278 -4.277 -5.180 1.00 91.50 81 GLY A CA 1
ATOM 631 C C . GLY A 1 81 ? -9.546 -3.595 -3.838 1.00 91.50 81 GLY A C 1
ATOM 632 O O . GLY A 1 81 ? -10.431 -4.027 -3.102 1.00 91.50 81 GLY A O 1
ATOM 633 N N . ILE A 1 82 ? -8.834 -2.501 -3.549 1.00 90.06 82 ILE A N 1
ATOM 634 C CA . ILE A 1 82 ? -9.018 -1.696 -2.336 1.00 90.06 82 ILE A CA 1
ATOM 635 C C . ILE A 1 82 ? -10.418 -1.072 -2.315 1.00 90.06 82 ILE A C 1
ATOM 637 O O . ILE A 1 82 ? -11.121 -1.204 -1.316 1.00 90.06 82 ILE A O 1
ATOM 641 N N . GLU A 1 83 ? -10.862 -0.450 -3.409 1.00 91.94 83 GLU A N 1
ATOM 642 C CA . GLU A 1 83 ? -12.202 0.144 -3.510 1.00 91.94 83 GLU A CA 1
ATOM 643 C C . GLU A 1 83 ? -13.308 -0.882 -3.255 1.00 91.94 83 GLU A C 1
ATOM 645 O O . GLU A 1 83 ? -14.234 -0.630 -2.481 1.00 91.94 83 GLU A O 1
ATOM 650 N N . ASN A 1 84 ? -13.208 -2.057 -3.881 1.00 93.31 84 ASN A N 1
ATOM 651 C CA . ASN A 1 84 ? -14.188 -3.121 -3.705 1.00 93.31 84 ASN A CA 1
ATOM 652 C C . ASN A 1 84 ? -14.183 -3.663 -2.271 1.00 93.31 84 ASN A C 1
ATOM 654 O O . ASN A 1 84 ? -15.254 -3.880 -1.708 1.00 93.31 84 ASN A O 1
ATOM 658 N N . ALA A 1 85 ? -13.005 -3.839 -1.664 1.00 91.94 85 ALA A N 1
ATOM 659 C CA . ALA A 1 85 ? -12.885 -4.285 -0.280 1.00 91.94 85 ALA A CA 1
ATOM 660 C C . ALA A 1 85 ? -13.494 -3.273 0.702 1.00 91.94 85 ALA A C 1
ATOM 662 O O . ALA A 1 85 ? -14.244 -3.663 1.596 1.00 91.94 85 ALA A O 1
ATOM 663 N N . LEU A 1 86 ? -13.229 -1.976 0.511 1.00 92.19 86 LEU A N 1
ATOM 664 C CA . LEU A 1 86 ? -13.800 -0.911 1.338 1.00 92.19 86 LEU A CA 1
ATOM 665 C C . LEU A 1 86 ? -15.319 -0.819 1.175 1.00 92.19 86 LEU A C 1
ATOM 667 O O . LEU A 1 86 ? -16.033 -0.726 2.172 1.00 92.19 86 LEU A O 1
ATOM 671 N N . ARG A 1 87 ? -15.828 -0.906 -0.061 1.00 93.75 87 ARG A N 1
ATOM 672 C CA . ARG A 1 87 ? -17.273 -0.912 -0.332 1.00 93.75 87 ARG A CA 1
ATOM 673 C C . ARG A 1 87 ? -17.955 -2.109 0.323 1.00 93.75 87 ARG A C 1
ATOM 675 O O . ARG A 1 87 ? -18.986 -1.942 0.966 1.00 93.75 87 ARG A O 1
ATOM 682 N N . TRP A 1 88 ? -17.372 -3.298 0.182 1.00 93.12 88 TRP A N 1
ATOM 683 C CA . TRP A 1 88 ? -17.884 -4.510 0.814 1.00 93.12 88 TRP A CA 1
ATOM 684 C C . TRP A 1 88 ? -17.884 -4.381 2.341 1.00 93.12 88 TRP A C 1
ATOM 686 O O . TRP A 1 88 ? -18.888 -4.693 2.976 1.00 93.12 88 TRP A O 1
ATOM 696 N N . ALA A 1 89 ? -16.806 -3.865 2.937 1.00 91.75 89 ALA A N 1
ATOM 697 C CA . ALA A 1 89 ? -16.742 -3.637 4.376 1.00 91.75 89 ALA A CA 1
ATOM 698 C C . ALA A 1 89 ? -17.839 -2.667 4.842 1.00 91.75 89 ALA A C 1
ATOM 700 O O . ALA A 1 89 ? -18.590 -3.008 5.751 1.00 91.75 89 ALA A O 1
ATOM 701 N N . ALA A 1 90 ? -17.994 -1.512 4.185 1.00 90.25 90 ALA A N 1
ATOM 702 C CA . ALA A 1 90 ? -19.023 -0.527 4.524 1.00 90.25 90 ALA A CA 1
ATOM 703 C C . ALA A 1 90 ? -20.439 -1.127 4.478 1.00 90.25 90 ALA A C 1
ATOM 705 O O . ALA A 1 90 ? -21.180 -1.023 5.452 1.00 90.25 90 ALA A O 1
ATOM 706 N N . GLN A 1 91 ? -20.773 -1.850 3.404 1.00 92.56 91 GLN A N 1
ATOM 707 C CA . GLN A 1 91 ? -22.076 -2.510 3.256 1.00 92.56 91 GLN A CA 1
ATOM 708 C C . GLN A 1 91 ? -22.360 -3.512 4.381 1.00 92.56 91 GLN A C 1
ATOM 710 O O . GLN A 1 91 ? -23.472 -3.567 4.903 1.00 92.56 91 GLN A O 1
ATOM 715 N N . ASN A 1 92 ? -21.364 -4.310 4.774 1.00 90.44 92 ASN A N 1
ATOM 716 C CA . ASN A 1 92 ? -21.543 -5.274 5.859 1.00 90.44 92 ASN A CA 1
ATOM 717 C C . ASN A 1 92 ? -21.711 -4.575 7.212 1.00 90.44 92 ASN A C 1
ATOM 719 O O . ASN A 1 92 ? -22.540 -5.000 8.011 1.00 90.44 92 ASN A O 1
ATOM 723 N N . LEU A 1 93 ? -20.976 -3.489 7.461 1.00 90.06 93 LEU A N 1
ATOM 724 C CA . LEU A 1 93 ? -21.119 -2.711 8.693 1.00 90.06 93 LEU A CA 1
ATOM 725 C C . LEU A 1 93 ? -22.492 -2.043 8.805 1.00 90.06 93 LEU A C 1
ATOM 727 O O . LEU A 1 93 ? -23.079 -2.051 9.884 1.00 90.06 93 LEU A O 1
ATOM 731 N N . GLU A 1 94 ? -23.036 -1.541 7.698 1.00 90.56 94 GLU A N 1
ATOM 732 C CA . GLU A 1 94 ? -24.400 -0.999 7.636 1.00 90.56 94 GLU A CA 1
ATOM 733 C C . GLU A 1 94 ? -25.478 -2.077 7.839 1.00 90.56 94 GLU A C 1
ATOM 735 O O . GLU A 1 94 ? -26.556 -1.796 8.367 1.00 90.56 94 GLU A O 1
ATOM 740 N N . ALA A 1 95 ? -25.201 -3.326 7.452 1.00 90.56 95 ALA A N 1
ATOM 741 C CA . ALA A 1 95 ? -26.142 -4.434 7.587 1.00 90.56 95 ALA A CA 1
ATOM 742 C C . ALA A 1 95 ? -26.219 -5.009 9.014 1.00 90.56 95 ALA A C 1
ATOM 744 O O . ALA A 1 95 ? -27.275 -5.508 9.403 1.00 90.56 95 ALA A O 1
ATOM 745 N N . ILE A 1 96 ? -25.138 -4.934 9.802 1.00 88.31 96 ILE A N 1
ATOM 746 C CA . ILE A 1 96 ? -25.044 -5.545 11.143 1.00 88.31 96 ILE A CA 1
ATOM 747 C C . ILE A 1 96 ? -26.194 -5.129 12.085 1.00 88.31 96 ILE A C 1
ATOM 749 O O . ILE A 1 96 ? -26.809 -6.024 12.672 1.00 88.31 96 ILE A O 1
ATOM 753 N N . PRO A 1 97 ? -26.561 -3.837 12.214 1.00 88.69 97 PRO A N 1
ATOM 754 C CA . PRO A 1 97 ? -27.659 -3.419 13.090 1.00 88.69 97 PRO A CA 1
ATOM 755 C C . PRO A 1 97 ? -29.040 -3.956 12.687 1.00 88.69 97 PRO A C 1
ATOM 757 O O . PRO A 1 97 ? -29.951 -3.980 13.513 1.00 88.69 97 PRO A O 1
ATOM 760 N N . ASN A 1 98 ? -29.197 -4.380 11.428 1.00 90.75 98 ASN A N 1
ATOM 761 C CA . ASN A 1 98 ? -30.445 -4.912 10.880 1.00 90.75 98 ASN A CA 1
ATOM 762 C C . ASN A 1 98 ? -30.562 -6.439 11.034 1.00 90.75 98 ASN A C 1
ATOM 764 O O . ASN A 1 98 ? -31.564 -7.022 10.617 1.00 90.75 98 ASN A O 1
ATOM 768 N N . LEU A 1 99 ? -29.555 -7.105 11.610 1.00 89.56 99 LEU A N 1
ATOM 769 C CA . LEU A 1 99 ? -29.596 -8.548 11.824 1.00 89.56 99 LEU A CA 1
ATOM 770 C C . LEU A 1 99 ? -30.621 -8.931 12.909 1.00 89.56 99 LEU A C 1
ATOM 772 O O . LEU A 1 99 ? -30.798 -8.203 13.894 1.00 89.56 99 LEU A O 1
ATOM 776 N N . PRO A 1 100 ? -31.282 -10.098 12.779 1.00 90.00 100 PRO A N 1
ATOM 777 C CA . PRO A 1 100 ? -32.198 -10.594 13.800 1.00 90.00 100 PRO A CA 1
ATOM 778 C C . PRO A 1 100 ? -31.496 -10.716 15.156 1.00 90.00 100 PRO A C 1
ATOM 780 O O . PRO A 1 100 ? -30.361 -11.184 15.226 1.00 90.00 100 PRO A O 1
ATOM 783 N N . ALA A 1 101 ? -32.180 -10.313 16.229 1.00 86.88 101 ALA A N 1
ATOM 784 C CA . ALA A 1 101 ? -31.650 -10.324 17.595 1.00 86.88 101 ALA A CA 1
ATOM 785 C C . ALA A 1 101 ? -30.363 -9.491 17.805 1.00 86.88 101 ALA A C 1
ATOM 787 O O . ALA A 1 101 ? -29.697 -9.659 18.824 1.00 86.88 101 ALA A O 1
ATOM 788 N N . TYR A 1 102 ? -30.018 -8.559 16.899 1.00 86.94 102 TYR A N 1
ATOM 789 C CA . TYR A 1 102 ? -28.856 -7.673 17.064 1.00 86.94 102 TYR A CA 1
ATOM 790 C C . TYR A 1 102 ? -28.862 -6.969 18.428 1.00 86.94 102 TYR A C 1
ATOM 792 O O . TYR A 1 102 ? -27.875 -7.025 19.157 1.00 86.94 102 TYR A O 1
ATOM 800 N N . ARG A 1 103 ? -30.001 -6.373 18.807 1.00 84.50 103 ARG A N 1
ATOM 801 C CA . ARG A 1 103 ? -30.145 -5.639 20.075 1.00 84.50 103 ARG A CA 1
ATOM 802 C C . ARG A 1 103 ? -29.946 -6.513 21.312 1.00 84.50 103 ARG A C 1
ATOM 804 O O . ARG A 1 103 ? -29.423 -6.022 22.299 1.00 84.50 103 ARG A O 1
ATOM 811 N N . ASP A 1 104 ? -30.313 -7.788 21.241 1.00 87.19 104 ASP A N 1
ATOM 812 C CA . ASP A 1 104 ? -30.245 -8.702 22.387 1.00 87.19 104 ASP A CA 1
ATOM 813 C C . ASP A 1 104 ? -28.869 -9.375 22.513 1.00 87.19 104 ASP A C 1
ATOM 815 O O . ASP A 1 104 ? -28.511 -9.912 23.562 1.00 87.19 104 ASP A O 1
ATOM 819 N N . LEU A 1 105 ? -28.095 -9.392 21.422 1.00 88.12 105 LEU A N 1
ATOM 820 C CA . LEU A 1 105 ? -26.808 -10.076 21.352 1.00 88.12 105 LEU A CA 1
ATOM 821 C C . LEU A 1 105 ? -25.617 -9.119 21.432 1.00 88.12 105 LEU A C 1
ATOM 823 O O . LEU A 1 105 ? -24.566 -9.544 21.905 1.00 88.12 105 LEU A O 1
ATOM 827 N N . ILE A 1 106 ? -25.754 -7.856 21.014 1.00 87.81 106 ILE A N 1
ATOM 828 C CA . ILE A 1 106 ? -24.629 -6.911 20.915 1.00 87.81 106 ILE A CA 1
ATOM 829 C C . ILE A 1 106 ? -23.907 -6.680 22.250 1.00 87.81 106 ILE A C 1
ATOM 831 O O . ILE A 1 106 ? -22.695 -6.483 22.261 1.00 87.81 106 ILE A O 1
ATOM 835 N N . ASP A 1 107 ? -24.611 -6.796 23.377 1.00 87.12 107 ASP A N 1
ATOM 836 C CA . ASP A 1 107 ? -24.043 -6.626 24.721 1.00 87.12 107 ASP A CA 1
ATOM 837 C C . ASP A 1 107 ? -23.216 -7.833 25.196 1.00 87.12 107 ASP A C 1
ATOM 839 O O . ASP A 1 107 ? -22.579 -7.789 26.251 1.00 87.12 107 ASP A O 1
ATOM 843 N N . ARG A 1 108 ? -23.173 -8.929 24.425 1.00 90.12 108 ARG A N 1
ATOM 844 C CA . ARG A 1 108 ? -22.342 -10.086 24.769 1.00 90.12 108 ARG A CA 1
ATOM 845 C C . ARG A 1 108 ? -20.856 -9.718 24.714 1.00 90.12 108 ARG A C 1
ATOM 847 O O . ARG A 1 108 ? -20.403 -9.150 23.717 1.00 90.12 108 ARG A O 1
ATOM 854 N N . PRO A 1 109 ? -20.050 -10.140 25.706 1.00 85.06 109 PRO A N 1
ATOM 855 C CA . PRO A 1 109 ? -18.641 -9.750 25.807 1.00 85.06 109 PRO A CA 1
ATOM 856 C C . PRO A 1 109 ? -17.809 -10.199 24.597 1.00 85.06 109 PRO A C 1
ATOM 858 O O . PRO A 1 109 ? -16.874 -9.517 24.182 1.00 85.06 109 PRO A O 1
ATOM 861 N N . GLU A 1 110 ? -18.165 -11.330 23.989 1.00 88.50 110 GLU A N 1
ATOM 862 C CA . GLU A 1 110 ? -17.503 -11.846 22.789 1.00 88.50 110 GLU A CA 1
ATOM 863 C C . GLU A 1 110 ? -17.718 -10.938 21.571 1.00 88.50 110 GLU A C 1
ATOM 865 O O . GLU A 1 110 ? -16.769 -10.677 20.828 1.00 88.50 110 GLU A O 1
ATOM 870 N N . LEU A 1 111 ? -18.940 -10.421 21.393 1.00 86.38 111 LEU A N 1
ATOM 871 C CA . LEU A 1 111 ? -19.287 -9.513 20.299 1.00 86.38 111 LEU A CA 1
ATOM 872 C C . LEU A 1 111 ? -18.737 -8.106 20.545 1.00 86.38 111 LEU A C 1
ATOM 874 O O . LEU A 1 111 ? -18.181 -7.514 19.622 1.00 86.38 111 LEU A O 1
ATOM 878 N N . GLN A 1 112 ? -18.765 -7.623 21.789 1.00 86.50 112 GLN A N 1
ATOM 879 C CA . GLN A 1 112 ? -18.109 -6.371 22.188 1.00 86.50 112 GLN A CA 1
ATOM 880 C C . GLN A 1 112 ? -16.604 -6.393 21.887 1.00 86.50 112 GLN A C 1
ATOM 882 O O . GLN A 1 112 ? -16.062 -5.439 21.330 1.00 86.50 112 GLN A O 1
ATOM 887 N N . ARG A 1 113 ? -15.920 -7.514 22.156 1.00 88.38 113 ARG A N 1
ATOM 888 C CA . ARG A 1 113 ? -14.498 -7.676 21.812 1.00 88.38 113 ARG A CA 1
ATOM 889 C C . ARG A 1 113 ? -14.255 -7.640 20.300 1.00 88.38 113 ARG A C 1
ATOM 891 O O . ARG A 1 113 ? -13.279 -7.042 19.852 1.00 88.38 113 ARG A O 1
ATOM 898 N N . LEU A 1 114 ? -15.116 -8.280 19.506 1.00 87.69 114 LEU A N 1
ATOM 899 C CA . LEU A 1 114 ? -15.010 -8.244 18.042 1.00 87.69 114 LEU A CA 1
ATOM 900 C C . LEU A 1 114 ? -15.252 -6.833 17.491 1.00 87.69 114 LEU A C 1
ATOM 902 O O . LEU A 1 114 ? -14.512 -6.396 16.610 1.00 87.69 114 LEU A O 1
ATOM 906 N N . LEU A 1 115 ? -16.220 -6.105 18.050 1.00 86.75 115 LEU A N 1
ATOM 907 C CA . LEU A 1 115 ? -16.498 -4.716 17.697 1.00 86.75 115 LEU A CA 1
ATOM 908 C C . LEU A 1 115 ? -15.317 -3.798 18.050 1.00 86.75 115 LEU A C 1
ATOM 910 O O . LEU A 1 115 ? -14.895 -2.997 17.221 1.00 86.75 115 LEU A O 1
ATOM 914 N N . ALA A 1 116 ? -14.718 -3.965 19.231 1.00 84.06 116 ALA A N 1
ATOM 915 C CA . ALA A 1 116 ? -13.525 -3.222 19.636 1.00 84.06 116 ALA A CA 1
ATOM 916 C C . ALA A 1 116 ? -12.331 -3.490 18.700 1.00 84.06 116 ALA A C 1
ATOM 918 O O . ALA A 1 116 ? -11.643 -2.560 18.277 1.00 84.06 116 ALA A O 1
ATOM 919 N N . ASN A 1 117 ? -12.113 -4.750 18.306 1.00 87.75 117 ASN A N 1
ATOM 920 C CA . ASN A 1 117 ? -11.066 -5.112 17.347 1.00 87.75 117 ASN A CA 1
ATOM 921 C C . ASN A 1 117 ? -11.293 -4.472 15.973 1.00 87.75 117 ASN A C 1
ATOM 923 O O . ASN A 1 117 ? -10.341 -3.991 15.350 1.00 87.75 117 ASN A O 1
ATOM 927 N N . LEU A 1 118 ? -12.543 -4.461 15.511 1.00 89.31 118 LEU A N 1
ATOM 928 C CA . LEU A 1 118 ? -12.943 -3.824 14.263 1.00 89.31 118 LEU A CA 1
ATOM 929 C C . LEU A 1 118 ? -12.694 -2.308 14.313 1.00 89.31 118 LEU A C 1
ATOM 931 O O . LEU A 1 118 ? -12.052 -1.779 13.407 1.00 89.31 118 LEU A O 1
ATOM 935 N N . LEU A 1 119 ? -13.114 -1.634 15.389 1.00 88.12 119 LEU A N 1
ATOM 936 C CA . LEU A 1 119 ? -12.879 -0.201 15.603 1.00 88.12 119 LEU A CA 1
AT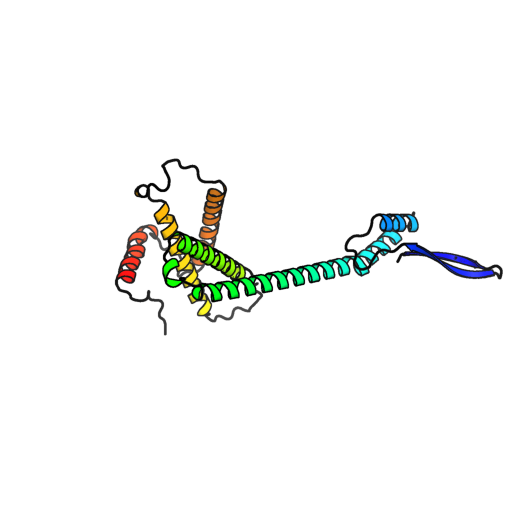OM 937 C C . LEU A 1 119 ? -11.381 0.131 15.637 1.00 88.12 119 LEU A C 1
ATOM 939 O O . LEU A 1 119 ? -10.927 1.081 14.995 1.00 88.12 119 LEU A O 1
ATOM 943 N N . GLY A 1 120 ? -10.586 -0.693 16.322 1.00 86.00 120 GLY A N 1
ATOM 944 C CA . GLY A 1 120 ? -9.132 -0.556 16.340 1.00 86.00 120 GLY A CA 1
ATOM 945 C C . GLY A 1 120 ? -8.502 -0.746 14.955 1.00 86.00 120 GLY A C 1
ATOM 946 O O . GLY A 1 120 ? -7.558 -0.039 14.598 1.00 86.00 120 GLY A O 1
ATOM 947 N N . ALA A 1 121 ? -9.019 -1.671 14.142 1.00 85.00 121 ALA A N 1
ATOM 948 C CA . ALA A 1 121 ? -8.555 -1.872 12.770 1.00 85.00 121 ALA A CA 1
ATOM 949 C C . ALA A 1 121 ? -8.915 -0.693 11.854 1.00 85.00 121 ALA A C 1
ATOM 951 O O . ALA A 1 121 ? -8.051 -0.232 11.104 1.00 85.00 121 ALA A O 1
ATOM 952 N N . SER A 1 122 ? -10.133 -0.151 11.957 1.00 88.06 122 SER A N 1
ATOM 953 C CA . SER A 1 122 ? -10.532 1.045 11.208 1.00 88.06 122 SER A CA 1
ATOM 954 C C . SER A 1 122 ? -9.735 2.281 11.623 1.00 88.06 122 SER A C 1
ATOM 956 O O . SER A 1 122 ? -9.335 3.062 10.763 1.00 88.06 122 SER A O 1
ATOM 958 N N . ALA A 1 123 ? -9.421 2.429 12.915 1.00 83.31 123 ALA A N 1
ATOM 959 C CA . ALA A 1 123 ? -8.592 3.527 13.408 1.00 83.31 123 ALA A CA 1
ATOM 960 C C . ALA A 1 123 ? -7.175 3.479 12.815 1.00 83.31 123 ALA A C 1
ATOM 962 O O . ALA A 1 123 ? -6.674 4.493 12.332 1.00 83.31 123 ALA A O 1
ATOM 963 N N . ARG A 1 124 ? -6.552 2.291 12.758 1.00 85.44 124 ARG A N 1
ATOM 964 C CA . ARG A 1 124 ? -5.244 2.115 12.100 1.00 85.44 124 ARG A CA 1
ATOM 965 C C . ARG A 1 124 ? -5.291 2.483 10.618 1.00 85.44 124 ARG A C 1
ATOM 967 O O . ARG A 1 124 ? -4.392 3.169 10.138 1.00 85.44 124 ARG A O 1
ATOM 974 N N . LEU A 1 125 ? -6.339 2.064 9.908 1.00 84.38 125 LEU A N 1
ATOM 975 C CA . LEU A 1 125 ? -6.525 2.398 8.495 1.00 84.38 125 LEU A CA 1
ATOM 976 C C . LEU A 1 125 ? -6.672 3.917 8.290 1.00 84.38 125 LEU A C 1
ATOM 978 O O . LEU A 1 125 ? -6.018 4.485 7.415 1.00 84.38 125 LEU A O 1
ATOM 982 N N . ALA A 1 126 ? -7.435 4.591 9.154 1.00 83.56 126 ALA A N 1
ATOM 983 C CA . ALA A 1 126 ? -7.569 6.046 9.147 1.00 83.56 126 ALA A CA 1
ATOM 984 C C . ALA A 1 126 ? -6.232 6.761 9.426 1.00 83.56 126 ALA A C 1
ATOM 986 O O . ALA A 1 126 ? -5.898 7.737 8.752 1.00 83.56 126 ALA A O 1
ATOM 987 N N . SER A 1 127 ? -5.420 6.260 10.364 1.00 80.06 127 SER A N 1
ATOM 988 C CA . SER A 1 127 ? -4.076 6.796 10.618 1.00 80.06 127 SER A CA 1
ATOM 989 C C . SER A 1 127 ? -3.139 6.634 9.415 1.00 80.06 127 SER A C 1
ATOM 991 O O . SER A 1 127 ? -2.361 7.542 9.122 1.00 80.06 127 SER A O 1
ATOM 993 N N . CYS A 1 128 ? -3.229 5.524 8.674 1.00 73.44 128 CYS A N 1
ATOM 994 C CA . CYS A 1 128 ? -2.460 5.332 7.443 1.00 73.44 128 CYS A CA 1
ATOM 995 C C . CYS A 1 128 ? -2.838 6.353 6.359 1.00 73.44 128 CYS A C 1
ATOM 997 O O . CYS A 1 128 ? -1.945 6.927 5.739 1.00 73.44 128 CYS A O 1
ATOM 999 N N . MET A 1 129 ? -4.132 6.644 6.174 1.00 66.50 129 MET A N 1
ATOM 1000 C CA . MET A 1 129 ? -4.589 7.672 5.223 1.00 66.50 129 MET A CA 1
ATOM 1001 C C . MET A 1 129 ? -4.059 9.065 5.576 1.00 66.50 129 MET A C 1
ATOM 1003 O O . MET A 1 129 ? -3.637 9.820 4.705 1.00 66.50 129 MET A O 1
ATOM 1007 N N . GLN A 1 130 ? -4.022 9.388 6.867 1.00 64.44 130 GLN A N 1
ATOM 1008 C CA . GLN A 1 130 ? -3.512 10.664 7.363 1.00 64.44 130 GLN A CA 1
ATOM 1009 C C . GLN A 1 130 ? -1.998 10.835 7.185 1.00 64.44 130 GLN A C 1
ATOM 1011 O O . GLN A 1 130 ? -1.521 11.967 7.130 1.00 64.44 130 GLN A O 1
ATOM 1016 N N . SER A 1 131 ? -1.253 9.732 7.098 1.00 57.47 131 SER A N 1
ATOM 1017 C CA . SER A 1 131 ? 0.194 9.727 6.865 1.00 57.47 131 SER A CA 1
ATOM 1018 C C . SER A 1 131 ? 0.558 9.748 5.373 1.00 57.47 131 SER A C 1
ATOM 1020 O O . SER A 1 131 ? 1.677 10.110 5.026 1.00 57.47 131 SER A O 1
ATOM 1022 N N . ALA A 1 132 ? -0.382 9.385 4.493 1.00 50.06 132 ALA A N 1
ATOM 1023 C CA . ALA A 1 132 ? -0.178 9.275 3.049 1.00 50.06 132 ALA A CA 1
ATOM 1024 C C . ALA A 1 132 ? -0.445 10.571 2.258 1.00 50.06 132 ALA A C 1
ATOM 1026 O O . ALA A 1 132 ? -0.270 10.566 1.042 1.00 50.06 132 ALA A O 1
ATOM 1027 N N . MET A 1 133 ? -0.849 11.677 2.899 1.00 39.66 133 MET A N 1
ATOM 1028 C CA . MET A 1 133 ? -0.907 12.974 2.214 1.00 39.66 133 MET A CA 1
ATOM 1029 C C . MET A 1 133 ? 0.505 13.569 2.095 1.00 39.66 133 MET A C 1
ATOM 1031 O O . MET A 1 133 ? 1.123 13.850 3.127 1.00 39.66 133 MET A O 1
ATOM 1035 N N . PRO A 1 134 ? 1.025 13.798 0.876 1.00 44.41 134 PRO A N 1
ATOM 1036 C CA . PRO A 1 134 ? 2.239 14.570 0.701 1.00 44.41 134 PRO A CA 1
ATOM 1037 C C . PRO A 1 134 ? 1.917 16.038 0.987 1.00 44.41 134 PRO A C 1
ATOM 1039 O O . PRO A 1 134 ? 1.038 16.642 0.372 1.00 44.41 134 PRO A O 1
ATOM 1042 N N . VAL A 1 135 ? 2.627 16.607 1.957 1.00 47.47 135 VAL A N 1
ATOM 1043 C CA . VAL A 1 135 ? 2.743 18.055 2.125 1.00 47.47 135 VAL A CA 1
ATOM 1044 C C . VAL A 1 135 ? 3.637 18.547 0.988 1.00 47.47 135 VAL A C 1
ATOM 1046 O O . VAL A 1 135 ? 4.849 18.632 1.159 1.00 47.47 135 VAL A O 1
ATOM 1049 N N . ASP A 1 136 ? 3.052 18.825 -0.176 1.00 42.38 136 ASP A N 1
ATOM 1050 C CA . ASP A 1 136 ? 3.735 19.578 -1.226 1.00 42.38 136 ASP A CA 1
ATOM 1051 C C . ASP A 1 136 ? 3.394 21.066 -1.103 1.00 42.38 136 ASP A C 1
ATOM 1053 O O . ASP A 1 136 ? 2.252 21.499 -1.248 1.00 42.38 136 ASP A O 1
ATOM 1057 N N . THR A 1 137 ? 4.444 21.821 -0.773 1.00 48.16 137 THR A N 1
ATOM 1058 C CA . THR A 1 137 ? 4.694 23.233 -1.097 1.00 48.16 137 THR A CA 1
ATOM 1059 C C . THR A 1 137 ? 3.478 24.159 -1.162 1.00 48.16 137 THR A C 1
ATOM 1061 O O . THR A 1 137 ? 3.026 24.539 -2.240 1.00 48.16 137 THR A O 1
ATOM 1064 N N . ALA A 1 138 ? 3.037 24.645 -0.003 1.00 36.31 138 ALA A N 1
ATOM 1065 C CA . ALA A 1 138 ? 2.384 25.943 0.079 1.00 36.31 138 ALA A CA 1
ATOM 1066 C C . ALA A 1 138 ? 3.291 26.892 0.867 1.00 36.31 138 ALA A C 1
ATOM 1068 O O . ALA A 1 138 ? 3.673 26.630 2.008 1.00 36.31 138 ALA A O 1
ATOM 1069 N N . THR A 1 139 ? 3.671 27.963 0.180 1.00 36.38 139 THR A N 1
ATOM 1070 C CA . THR A 1 139 ? 4.110 29.275 0.663 1.00 36.38 139 THR A CA 1
ATOM 1071 C C . THR A 1 139 ? 3.658 29.550 2.106 1.00 36.38 139 THR A C 1
ATOM 1073 O O . THR A 1 139 ? 2.515 29.229 2.431 1.00 36.38 139 THR A O 1
ATOM 1076 N N . PRO A 1 140 ? 4.496 30.148 2.979 1.00 41.97 140 PRO A N 1
ATOM 1077 C CA . PRO A 1 140 ? 4.122 30.421 4.362 1.00 41.97 140 PRO A CA 1
ATOM 1078 C C . PRO A 1 140 ? 3.063 31.528 4.401 1.00 41.97 140 PRO A C 1
ATOM 1080 O O . PRO A 1 140 ? 3.370 32.704 4.578 1.00 41.97 140 PRO A O 1
ATOM 1083 N N . SER A 1 141 ? 1.805 31.144 4.217 1.00 35.91 141 SER A N 1
ATOM 1084 C CA . SER A 1 141 ? 0.666 31.956 4.600 1.00 35.91 141 SER A CA 1
ATOM 1085 C C . SER A 1 141 ? 0.510 31.786 6.099 1.00 35.91 141 SER A C 1
ATOM 1087 O O . SER A 1 141 ? 0.153 30.720 6.600 1.00 35.91 141 SER A O 1
ATOM 1089 N N . THR A 1 142 ? 0.861 32.847 6.813 1.00 48.22 142 THR A N 1
ATOM 1090 C CA . THR A 1 142 ? 0.616 33.055 8.237 1.00 48.22 142 THR A CA 1
ATOM 1091 C C . THR A 1 142 ? -0.889 33.180 8.476 1.00 48.22 142 THR A C 1
ATOM 1093 O O . THR A 1 142 ? -1.387 34.240 8.828 1.00 48.22 142 THR A O 1
ATOM 1096 N N . GLU A 1 143 ? -1.628 32.101 8.256 1.00 42.38 143 GLU A N 1
ATOM 1097 C CA . GLU A 1 143 ? -3.004 31.960 8.702 1.00 42.38 143 GLU A CA 1
ATOM 1098 C C . GLU A 1 143 ? -3.051 30.732 9.602 1.00 42.38 143 GLU A C 1
ATOM 1100 O O . GLU A 1 143 ? -2.797 29.601 9.187 1.00 42.38 143 GLU A O 1
ATOM 1105 N N . SER A 1 144 ? -3.289 30.999 10.886 1.00 53.28 144 SER A N 1
ATOM 1106 C CA . SER A 1 144 ? -3.631 30.006 11.895 1.00 53.28 144 SER A CA 1
ATOM 1107 C C . SER A 1 144 ? -4.800 29.185 11.366 1.00 53.28 144 SER A C 1
ATOM 1109 O O . SER A 1 144 ? -5.936 29.647 11.396 1.00 53.28 144 SER A O 1
ATOM 1111 N N . ASN A 1 145 ? -4.520 28.001 10.830 1.00 52.09 145 ASN A N 1
ATOM 1112 C CA . ASN A 1 145 ? -5.543 27.128 10.286 1.00 52.09 145 ASN A CA 1
ATOM 1113 C C . ASN A 1 145 ? -6.251 26.450 11.477 1.00 52.09 145 ASN A C 1
ATOM 1115 O O . ASN A 1 145 ? -5.634 25.581 12.100 1.00 52.09 145 ASN A O 1
ATOM 1119 N N . PRO A 1 146 ? -7.494 26.834 11.837 1.00 60.50 146 PRO A N 1
ATOM 1120 C CA . PRO A 1 146 ? -8.166 26.338 13.047 1.00 60.50 146 PRO A CA 1
ATOM 1121 C C . PRO A 1 146 ? -8.314 24.810 13.027 1.00 60.50 146 PRO A C 1
ATOM 1123 O O . PRO A 1 146 ? -8.166 24.145 14.047 1.00 60.50 146 PRO A O 1
ATOM 1126 N N . VAL A 1 147 ? -8.436 24.237 11.828 1.00 67.06 147 VAL A N 1
ATOM 1127 C CA . VAL A 1 147 ? -8.502 22.791 11.585 1.00 67.06 147 VAL A CA 1
ATOM 1128 C C . VAL A 1 147 ? -7.211 22.065 11.996 1.00 67.06 147 VAL A C 1
ATOM 1130 O O . VAL A 1 147 ? -7.246 20.899 12.388 1.00 67.06 147 VAL A O 1
ATOM 1133 N N . ALA A 1 148 ? -6.049 22.719 11.902 1.00 68.19 148 ALA A N 1
ATOM 1134 C CA . ALA A 1 148 ? -4.772 22.117 12.288 1.00 68.19 148 ALA A CA 1
ATOM 1135 C C . ALA A 1 148 ? -4.597 22.077 13.813 1.00 68.19 148 ALA A C 1
ATOM 1137 O O . ALA A 1 148 ? -4.061 21.097 14.330 1.00 68.19 148 ALA A O 1
ATOM 1138 N N . GLU A 1 149 ? -5.076 23.108 14.511 1.00 72.62 149 GLU A N 1
ATOM 1139 C CA . GLU A 1 149 ? -5.052 23.186 15.973 1.00 72.62 149 GLU A CA 1
ATOM 1140 C C . GLU A 1 149 ? -6.044 22.191 16.586 1.00 72.62 149 GLU A C 1
ATOM 1142 O O . GLU A 1 149 ? -5.652 21.383 17.423 1.00 72.62 149 GLU A O 1
ATOM 1147 N N . GLU A 1 150 ? -7.285 22.142 16.088 1.00 71.88 150 GLU A N 1
ATOM 1148 C CA . GLU A 1 150 ? -8.287 21.143 16.497 1.00 71.88 150 GLU A CA 1
ATOM 1149 C C . GLU A 1 150 ? -7.767 19.713 16.302 1.00 71.88 150 GLU A C 1
ATOM 1151 O O . GLU A 1 150 ? -7.917 18.838 17.159 1.00 71.88 150 GLU A O 1
ATOM 1156 N N . ARG A 1 151 ? -7.082 19.470 15.180 1.00 72.44 151 ARG A N 1
ATOM 1157 C CA . ARG A 1 151 ? -6.475 18.170 14.900 1.00 72.44 151 ARG A CA 1
ATOM 1158 C C . ARG A 1 151 ? -5.303 17.864 15.828 1.00 72.44 151 ARG A C 1
ATOM 1160 O O . ARG A 1 151 ? -5.151 16.714 16.238 1.00 72.44 151 ARG A O 1
ATOM 1167 N N . LEU A 1 152 ? -4.467 18.851 16.149 1.00 79.69 152 LEU A N 1
ATOM 1168 C CA . LEU A 1 152 ? -3.376 18.683 17.106 1.00 79.69 152 LEU A CA 1
ATOM 1169 C C . LEU A 1 152 ? -3.928 18.363 18.499 1.00 79.69 152 LEU A C 1
ATOM 1171 O O . LEU A 1 152 ? -3.459 17.411 19.117 1.00 79.69 152 LEU A O 1
ATOM 1175 N N . GLN A 1 153 ? -4.955 19.084 18.948 1.00 78.25 153 GLN A N 1
ATOM 1176 C CA . GLN A 1 153 ? -5.640 18.835 20.217 1.00 78.25 153 GLN A CA 1
ATOM 1177 C C . GLN A 1 153 ? -6.205 17.412 20.270 1.00 78.25 153 GLN A C 1
ATOM 1179 O O . GLN A 1 153 ? -5.870 16.662 21.183 1.00 78.25 153 GLN A O 1
ATOM 1184 N N . ALA A 1 154 ? -6.944 16.980 19.243 1.00 72.06 154 ALA A N 1
ATOM 1185 C CA . ALA A 1 154 ? -7.488 15.622 19.181 1.00 72.06 154 ALA A CA 1
ATOM 1186 C C . ALA A 1 154 ? -6.397 14.533 19.243 1.00 72.06 154 ALA A C 1
ATOM 1188 O O . ALA A 1 154 ? -6.573 13.500 19.894 1.00 72.06 154 ALA A O 1
ATOM 1189 N N . LEU A 1 155 ? -5.252 14.752 18.583 1.00 80.56 155 LEU A N 1
ATOM 1190 C CA . LEU A 1 155 ? -4.116 13.826 18.627 1.00 80.56 155 LEU A CA 1
ATOM 1191 C C . LEU A 1 155 ? -3.435 13.801 20.001 1.00 80.56 155 LEU A C 1
ATOM 1193 O O . LEU A 1 155 ? -3.033 12.726 20.447 1.00 80.56 155 LEU A O 1
ATOM 1197 N N . LEU A 1 156 ? -3.313 14.952 20.668 1.00 84.44 156 LEU A N 1
ATOM 1198 C CA . LEU A 1 156 ? -2.748 15.049 22.014 1.00 84.44 156 LEU A CA 1
ATOM 1199 C C . LEU A 1 156 ? -3.650 14.361 23.045 1.00 84.44 156 LEU A C 1
ATOM 1201 O O . LEU A 1 156 ? -3.151 13.527 23.795 1.00 84.44 156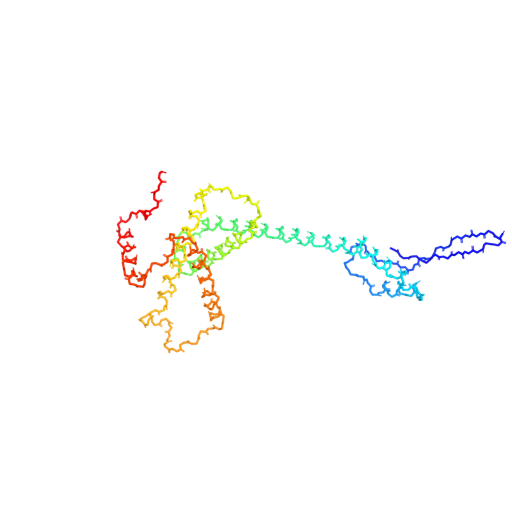 LEU A O 1
ATOM 1205 N N . THR A 1 157 ? -4.964 14.595 23.002 1.00 76.94 157 THR A N 1
ATOM 1206 C CA . THR A 1 157 ? -5.938 13.912 23.870 1.00 76.94 157 THR A CA 1
ATOM 1207 C C . THR A 1 157 ? -5.922 12.397 23.660 1.00 76.94 157 THR A C 1
ATOM 1209 O O . THR A 1 157 ? -5.967 11.623 24.612 1.00 76.94 157 THR A O 1
ATOM 1212 N N . ASN A 1 158 ? -5.809 11.930 22.412 1.00 79.50 158 ASN A N 1
ATOM 1213 C CA . ASN A 1 158 ? -5.712 10.496 22.132 1.00 79.50 158 ASN A CA 1
ATOM 1214 C C . ASN A 1 158 ? -4.405 9.888 22.676 1.00 79.50 158 ASN A C 1
ATOM 1216 O O . ASN A 1 158 ? -4.418 8.822 23.297 1.00 79.50 158 ASN A O 1
ATOM 1220 N N . LEU A 1 159 ? -3.274 10.576 22.480 1.00 84.12 159 LEU A N 1
ATOM 1221 C CA . LEU A 1 159 ? -1.990 10.155 23.040 1.00 84.12 159 LEU A CA 1
ATOM 1222 C C . LEU A 1 159 ? -2.078 10.042 24.568 1.00 84.12 159 LEU A C 1
ATOM 1224 O O . LEU A 1 159 ? -1.600 9.061 25.135 1.00 84.12 159 LEU A O 1
ATOM 1228 N N . GLU A 1 160 ? -2.702 11.021 25.214 1.00 79.06 160 GLU A N 1
ATOM 1229 C CA . GLU A 1 160 ? -2.892 11.067 26.659 1.00 79.06 160 GLU A CA 1
ATOM 1230 C C . GLU A 1 160 ? -3.736 9.890 27.160 1.00 79.06 160 GLU A C 1
ATOM 1232 O O . GLU A 1 160 ? -3.256 9.114 27.988 1.00 79.06 160 GLU A O 1
ATOM 1237 N N . ASN A 1 161 ? -4.919 9.672 26.577 1.00 75.00 161 ASN A N 1
ATOM 1238 C CA . ASN A 1 161 ? -5.786 8.534 26.901 1.00 75.00 161 ASN A CA 1
ATOM 1239 C C . ASN A 1 161 ? -5.046 7.199 26.740 1.00 75.00 161 ASN A C 1
ATOM 1241 O O . ASN A 1 161 ? -5.064 6.353 27.634 1.00 75.00 161 ASN A O 1
ATOM 1245 N N . THR A 1 162 ? -4.303 7.043 25.640 1.00 80.19 162 THR A N 1
ATOM 1246 C CA . THR A 1 162 ? -3.485 5.848 25.392 1.00 80.19 162 THR A CA 1
ATOM 1247 C C . THR A 1 162 ? -2.398 5.677 26.462 1.00 80.19 162 THR A C 1
ATOM 1249 O O . THR A 1 162 ? -2.133 4.562 26.913 1.00 80.19 162 THR A O 1
ATOM 1252 N N . CYS A 1 163 ? -1.758 6.765 26.906 1.00 78.62 163 CYS A N 1
ATOM 1253 C CA . CYS A 1 163 ? -0.765 6.717 27.982 1.00 78.62 163 CYS A CA 1
ATOM 1254 C C . CYS A 1 163 ? -1.387 6.317 29.325 1.00 78.62 163 CYS A C 1
ATOM 1256 O O . CYS A 1 163 ? -0.763 5.560 30.073 1.00 78.62 163 CYS A O 1
ATOM 1258 N N . VAL A 1 164 ? -2.600 6.790 29.623 1.00 76.12 164 VAL A N 1
ATOM 1259 C CA . VAL A 1 164 ? -3.351 6.415 30.829 1.00 76.12 164 VAL A CA 1
ATOM 1260 C C . VAL A 1 164 ? -3.707 4.930 30.803 1.00 76.12 164 VAL A C 1
ATOM 1262 O O . VAL A 1 164 ? -3.456 4.235 31.787 1.00 76.12 164 VAL A O 1
ATOM 1265 N N . GLU A 1 165 ? -4.203 4.413 29.677 1.00 76.25 165 GLU A N 1
ATOM 1266 C CA . GLU A 1 165 ? -4.521 2.989 29.513 1.00 76.25 165 GLU A CA 1
ATOM 1267 C C . GLU A 1 165 ? -3.283 2.098 29.676 1.00 76.25 165 GLU A C 1
ATOM 1269 O O . GLU A 1 165 ? -3.307 1.131 30.439 1.00 76.25 165 GLU A O 1
ATOM 1274 N N . ILE A 1 166 ? -2.164 2.451 29.028 1.00 81.00 166 ILE A N 1
ATOM 1275 C CA . ILE A 1 166 ? -0.885 1.743 29.204 1.00 81.00 166 ILE A CA 1
ATOM 1276 C C . ILE A 1 166 ? -0.442 1.806 30.672 1.00 81.00 166 ILE A C 1
ATOM 1278 O O . ILE A 1 166 ? 0.001 0.802 31.232 1.00 81.00 166 ILE A O 1
ATOM 1282 N N . GLY A 1 167 ? -0.578 2.971 31.309 1.00 74.19 167 GLY A N 1
ATOM 1283 C CA . GLY A 1 167 ? -0.253 3.177 32.717 1.00 74.19 167 GLY A CA 1
ATOM 1284 C C . GLY A 1 167 ? -1.098 2.319 33.660 1.00 74.19 167 GLY A C 1
ATOM 1285 O O . GLY A 1 167 ? -0.556 1.789 34.626 1.00 74.19 167 GLY A O 1
ATOM 1286 N N . ALA A 1 168 ? -2.383 2.121 33.358 1.00 74.50 168 ALA A N 1
ATOM 1287 C CA . ALA A 1 168 ? -3.306 1.293 34.135 1.00 74.50 168 ALA A CA 1
ATOM 1288 C C . ALA A 1 168 ? -2.990 -0.212 34.060 1.00 74.50 168 ALA A C 1
ATOM 1290 O O . ALA A 1 168 ? -3.328 -0.956 34.980 1.00 74.50 168 ALA A O 1
ATOM 1291 N N . LEU A 1 169 ? -2.292 -0.660 33.011 1.00 73.38 169 LEU A N 1
ATOM 1292 C CA . LEU A 1 169 ? -1.826 -2.046 32.869 1.00 73.38 169 LEU A CA 1
ATOM 1293 C C . LEU A 1 169 ? -0.523 -2.338 33.634 1.00 73.38 169 LEU A C 1
ATOM 1295 O O . LEU A 1 169 ? -0.167 -3.501 33.822 1.00 73.38 169 LEU A O 1
ATOM 1299 N N . LEU A 1 170 ? 0.203 -1.299 34.052 1.00 68.00 170 LEU A N 1
ATOM 1300 C CA . LEU A 1 170 ? 1.532 -1.381 34.661 1.00 68.00 170 LEU A CA 1
ATOM 1301 C C . LEU A 1 170 ? 1.650 -1.091 36.184 1.00 68.00 170 LEU A C 1
ATOM 1303 O O . LEU A 1 170 ? 2.792 -1.075 36.655 1.00 68.00 170 LEU A O 1
ATOM 1307 N N . PRO A 1 171 ? 0.592 -0.894 37.007 1.00 62.09 171 PRO A N 1
ATOM 1308 C CA . PRO A 1 171 ? 0.772 -0.785 38.454 1.00 62.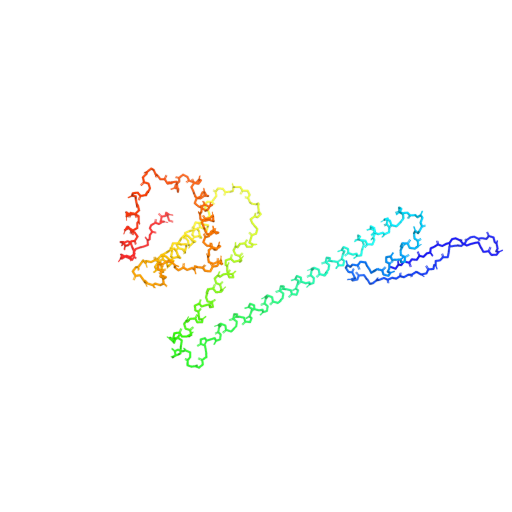09 171 PRO A CA 1
ATOM 1309 C C . PRO A 1 171 ? 1.242 -2.111 39.060 1.00 62.09 171 PRO A C 1
ATOM 1311 O O . PRO A 1 171 ? 0.714 -3.175 38.732 1.00 62.09 171 PRO A O 1
ATOM 1314 N N . GLU A 1 172 ? 2.144 -2.052 40.045 1.00 54.94 172 GLU A N 1
ATOM 1315 C CA . GLU A 1 172 ? 2.531 -3.232 40.840 1.00 54.94 172 GLU A CA 1
ATOM 1316 C C . GLU A 1 172 ? 1.322 -3.873 41.554 1.00 54.94 172 GLU A C 1
ATOM 1318 O O . GLU A 1 172 ? 1.289 -5.085 41.766 1.00 54.94 172 GLU A O 1
ATOM 1323 N N . SER A 1 173 ? 0.297 -3.072 41.866 1.00 53.03 173 SER A N 1
ATOM 1324 C CA . SER A 1 173 ? -0.970 -3.500 42.470 1.00 53.03 173 SER A CA 1
ATOM 1325 C C . SER A 1 173 ? -1.928 -4.198 41.502 1.00 53.03 173 SER A C 1
ATOM 1327 O O . SER A 1 173 ? -2.804 -4.931 41.955 1.00 53.03 173 SER A O 1
ATOM 1329 N N . ALA A 1 174 ? -1.774 -4.009 40.187 1.00 57.41 174 ALA A N 1
ATOM 1330 C CA . ALA A 1 174 ? -2.691 -4.563 39.192 1.00 57.41 174 ALA A CA 1
ATOM 1331 C C . ALA A 1 174 ? -2.431 -6.051 38.900 1.00 57.41 174 ALA A C 1
ATOM 1333 O O . ALA A 1 174 ? -3.264 -6.705 38.282 1.00 57.41 174 ALA A O 1
ATOM 1334 N N . GLN A 1 175 ? -1.276 -6.591 39.322 1.00 56.97 175 GLN A N 1
ATOM 1335 C CA . GLN A 1 175 ? -0.833 -7.981 39.103 1.00 56.97 175 GLN A CA 1
ATOM 1336 C C . GLN A 1 175 ? -0.869 -8.482 37.641 1.00 56.97 175 GLN A C 1
ATOM 1338 O O . GLN A 1 175 ? -0.637 -9.667 37.402 1.00 56.97 175 GLN A O 1
ATOM 1343 N N . VAL A 1 176 ? -1.100 -7.605 36.657 1.00 61.66 176 VAL A N 1
ATOM 1344 C CA . VAL A 1 176 ? -1.208 -7.960 35.230 1.00 61.66 176 VAL A CA 1
ATOM 1345 C C . VAL A 1 176 ? 0.103 -8.555 34.716 1.00 61.66 176 VAL A C 1
ATOM 1347 O O . VAL A 1 176 ? 0.106 -9.566 34.015 1.00 61.66 176 VAL A O 1
ATOM 1350 N N . PHE A 1 177 ? 1.233 -7.981 35.135 1.00 70.56 177 PHE A N 1
ATOM 1351 C CA . PHE A 1 177 ? 2.565 -8.491 34.835 1.00 70.56 177 PHE A CA 1
ATOM 1352 C C . PHE A 1 177 ? 3.316 -8.775 36.138 1.00 70.56 177 PHE A C 1
ATOM 1354 O O . PHE A 1 177 ? 3.495 -7.895 36.978 1.00 70.56 177 PHE A O 1
ATOM 1361 N N . LYS A 1 178 ? 3.773 -10.020 36.323 1.00 68.94 178 LYS A N 1
ATOM 1362 C CA . LYS A 1 178 ? 4.584 -10.402 37.490 1.00 68.94 178 LYS A CA 1
ATOM 1363 C C . LYS A 1 178 ? 5.939 -9.687 37.459 1.00 68.94 178 LYS A C 1
ATOM 1365 O O . LYS A 1 178 ? 6.501 -9.448 36.390 1.00 68.94 178 LYS A O 1
ATOM 1370 N N . ARG A 1 179 ? 6.516 -9.415 38.632 1.00 65.44 179 ARG A N 1
ATOM 1371 C CA . ARG A 1 179 ? 7.894 -8.910 38.747 1.00 65.44 179 ARG A CA 1
ATOM 1372 C C . ARG A 1 179 ? 8.851 -9.890 38.050 1.00 65.44 179 ARG A C 1
ATOM 1374 O O . ARG A 1 179 ? 8.905 -11.058 38.424 1.00 65.44 179 ARG A O 1
ATOM 1381 N N . GLY A 1 180 ? 9.562 -9.422 37.023 1.00 70.69 180 GLY A N 1
ATOM 1382 C CA . GLY A 1 180 ? 10.415 -10.263 36.170 1.00 70.69 180 GLY A CA 1
ATOM 1383 C C . GLY A 1 180 ? 9.726 -10.867 34.936 1.00 70.69 180 GLY A C 1
ATOM 1384 O O . GLY A 1 180 ? 10.295 -11.761 34.315 1.00 70.69 180 GLY A O 1
ATOM 1385 N N . HIS A 1 181 ? 8.524 -10.407 34.568 1.00 77.38 181 HIS A N 1
ATOM 1386 C CA . HIS A 1 181 ? 7.859 -10.814 33.329 1.00 77.38 181 HIS A CA 1
ATOM 1387 C C . HIS A 1 181 ? 8.734 -10.521 32.100 1.00 77.38 181 HIS A C 1
ATOM 1389 O O . HIS A 1 181 ? 9.193 -9.395 31.894 1.00 77.38 181 HIS A O 1
ATOM 1395 N N . ILE A 1 182 ? 8.958 -11.550 31.282 1.00 80.25 182 ILE A N 1
ATOM 1396 C CA . ILE A 1 182 ? 9.712 -11.439 30.036 1.00 80.25 182 ILE A CA 1
ATOM 1397 C C . ILE A 1 182 ? 8.733 -11.024 28.942 1.00 80.25 182 ILE A C 1
ATOM 1399 O O . ILE A 1 182 ? 7.938 -11.835 28.474 1.00 80.25 182 ILE A O 1
ATOM 1403 N N . PHE A 1 183 ? 8.799 -9.758 28.546 1.00 83.06 183 PHE A N 1
ATOM 1404 C CA . PHE A 1 183 ? 8.007 -9.243 27.437 1.00 83.06 183 PHE A CA 1
ATOM 1405 C C . PHE A 1 183 ? 8.493 -9.805 26.099 1.00 83.06 183 PHE A C 1
ATOM 1407 O O . PHE A 1 183 ? 9.694 -9.990 25.880 1.00 83.06 183 PHE A O 1
ATOM 1414 N N . GLU A 1 184 ? 7.555 -10.017 25.178 1.00 86.31 184 GLU A N 1
ATOM 1415 C CA . GLU A 1 184 ? 7.872 -10.413 23.811 1.00 86.31 184 GLU A CA 1
ATOM 1416 C C . GLU A 1 184 ? 8.793 -9.394 23.128 1.00 86.31 184 GLU A C 1
ATOM 1418 O O . GLU A 1 184 ? 8.730 -8.181 23.362 1.00 86.31 184 GLU A O 1
ATOM 1423 N N . ARG A 1 185 ? 9.658 -9.892 22.237 1.00 80.06 185 ARG A N 1
ATOM 1424 C CA . ARG A 1 185 ? 10.638 -9.067 21.515 1.00 80.06 185 ARG A CA 1
ATOM 1425 C C . ARG A 1 185 ? 9.968 -7.937 20.729 1.00 80.06 185 ARG A C 1
ATOM 1427 O O . ARG A 1 185 ? 10.540 -6.851 20.625 1.00 80.06 185 ARG A O 1
ATOM 1434 N N . GLU A 1 186 ? 8.774 -8.186 20.202 1.00 81.06 186 GLU A N 1
ATOM 1435 C CA . GLU A 1 186 ? 7.973 -7.198 19.479 1.00 81.06 186 GLU A CA 1
ATOM 1436 C C . GLU A 1 186 ? 7.492 -6.077 20.402 1.00 81.06 186 GLU A C 1
ATOM 1438 O O . GLU A 1 186 ? 7.712 -4.906 20.095 1.00 81.06 186 GLU A O 1
ATOM 1443 N N . THR A 1 187 ? 6.965 -6.412 21.581 1.00 81.38 187 THR A N 1
ATOM 1444 C CA . THR A 1 187 ? 6.566 -5.440 22.611 1.00 81.38 187 THR A CA 1
ATOM 1445 C C . THR A 1 187 ? 7.742 -4.563 23.038 1.00 81.38 187 THR A C 1
ATOM 1447 O O . THR A 1 187 ? 7.630 -3.337 23.077 1.00 81.38 187 THR A O 1
ATOM 1450 N N . VAL A 1 188 ? 8.921 -5.156 23.260 1.00 81.62 188 VAL A N 1
ATOM 1451 C CA . VAL A 1 188 ? 10.145 -4.401 23.585 1.00 81.62 188 VAL A CA 1
ATOM 1452 C C . VAL A 1 188 ? 10.558 -3.475 22.434 1.00 81.62 188 VAL A C 1
ATOM 1454 O O . VAL A 1 188 ? 10.991 -2.344 22.666 1.00 81.62 188 VAL A O 1
ATOM 1457 N N . ALA A 1 189 ? 10.431 -3.923 21.183 1.00 78.94 189 ALA A N 1
ATOM 1458 C CA . ALA A 1 189 ? 10.732 -3.098 20.016 1.00 78.94 189 ALA A CA 1
ATOM 1459 C C . ALA A 1 189 ? 9.741 -1.931 19.859 1.00 78.94 189 ALA A C 1
ATOM 1461 O O . ALA A 1 189 ? 10.164 -0.824 19.515 1.00 78.94 189 ALA A O 1
ATOM 1462 N N . LEU A 1 190 ? 8.454 -2.150 20.145 1.00 80.31 190 LEU A N 1
ATOM 1463 C CA . LEU A 1 190 ? 7.425 -1.110 20.135 1.00 80.31 190 LEU A CA 1
ATOM 1464 C C . LEU A 1 190 ? 7.699 -0.040 21.193 1.00 80.31 190 LEU A C 1
ATOM 1466 O O . LEU A 1 190 ? 7.683 1.141 20.857 1.00 80.31 190 LEU A O 1
ATOM 1470 N N . VAL A 1 191 ? 8.062 -0.429 22.420 1.00 84.94 191 VAL A N 1
ATOM 1471 C CA . VAL A 1 191 ? 8.439 0.521 23.483 1.00 84.94 191 VAL A CA 1
ATOM 1472 C C . VAL A 1 191 ? 9.661 1.348 23.081 1.00 84.94 191 VAL A C 1
ATOM 1474 O O . VAL A 1 191 ? 9.658 2.570 23.219 1.00 84.94 191 VAL A O 1
ATOM 1477 N N . LYS A 1 192 ? 10.694 0.714 22.510 1.00 80.19 192 LYS A N 1
ATOM 1478 C CA . LYS A 1 192 ? 11.884 1.433 22.024 1.00 80.19 192 LYS A CA 1
ATOM 1479 C C . LYS A 1 192 ? 11.534 2.451 20.941 1.00 80.19 192 LYS A C 1
ATOM 1481 O O . LYS A 1 192 ? 12.011 3.579 20.987 1.00 80.19 192 LYS A O 1
ATOM 1486 N N . ARG A 1 193 ? 10.697 2.070 19.970 1.00 81.12 193 ARG A N 1
ATOM 1487 C CA . ARG A 1 193 ? 10.229 2.988 18.919 1.00 81.12 193 ARG A CA 1
ATOM 1488 C C . ARG A 1 193 ? 9.403 4.129 19.505 1.00 81.12 193 ARG A C 1
ATOM 1490 O O . ARG A 1 193 ? 9.606 5.270 19.099 1.00 81.12 193 ARG A O 1
ATOM 1497 N N . LEU A 1 194 ? 8.521 3.828 20.457 1.00 85.69 194 LEU A N 1
ATOM 1498 C CA . LEU A 1 194 ? 7.706 4.818 21.152 1.00 85.69 194 LEU A CA 1
ATOM 1499 C C . LEU A 1 194 ? 8.588 5.863 21.841 1.00 85.69 194 LEU A C 1
ATOM 1501 O O . LEU A 1 194 ? 8.371 7.048 21.631 1.00 85.69 194 LEU A O 1
ATOM 1505 N N . TRP A 1 195 ? 9.634 5.456 22.567 1.00 82.69 195 TRP A N 1
ATOM 1506 C CA . TRP A 1 195 ? 10.557 6.398 23.212 1.00 82.69 195 TRP A CA 1
ATOM 1507 C C . TRP A 1 195 ? 11.162 7.415 22.243 1.00 82.69 195 TRP A C 1
ATOM 1509 O O . TRP A 1 195 ? 11.121 8.615 22.519 1.00 82.69 195 TRP A O 1
ATOM 1519 N N . PHE A 1 196 ? 11.681 6.960 21.100 1.00 79.31 196 PHE A N 1
ATOM 1520 C CA . PHE A 1 196 ? 12.258 7.869 20.108 1.00 79.31 196 PHE A CA 1
ATOM 1521 C C . PHE A 1 196 ? 11.196 8.768 19.473 1.00 79.31 196 PHE A C 1
ATOM 1523 O O . PHE A 1 196 ? 11.381 9.979 19.411 1.00 79.31 196 PHE A O 1
ATOM 1530 N N . ARG A 1 197 ? 10.045 8.211 19.079 1.00 79.06 197 ARG A N 1
ATOM 1531 C CA . ARG A 1 197 ? 8.963 8.992 18.460 1.00 79.06 197 ARG A CA 1
ATOM 1532 C C . ARG A 1 197 ? 8.402 10.053 19.403 1.00 79.06 197 ARG A C 1
ATOM 1534 O O . ARG A 1 197 ? 8.199 11.185 18.977 1.00 79.06 197 ARG A O 1
ATOM 1541 N N . THR A 1 198 ? 8.199 9.724 20.676 1.00 82.12 198 THR A N 1
ATOM 1542 C CA . THR A 1 198 ? 7.720 10.682 21.678 1.00 82.12 198 THR A CA 1
ATOM 1543 C C . THR A 1 198 ? 8.768 11.762 21.947 1.00 82.12 198 THR A C 1
ATOM 1545 O O . THR A 1 198 ? 8.416 12.935 22.034 1.00 82.12 198 THR A O 1
ATOM 1548 N N . SER A 1 199 ? 10.057 11.407 21.999 1.00 78.75 199 SER A N 1
ATOM 1549 C CA . SER A 1 199 ? 11.146 12.388 22.100 1.00 78.75 199 SER A CA 1
ATOM 1550 C C . SER A 1 199 ? 11.163 13.351 20.908 1.00 78.75 199 SER A C 1
ATOM 1552 O O . SER A 1 199 ? 11.266 14.562 21.104 1.00 78.75 199 SER A O 1
ATOM 1554 N N . ASP A 1 200 ? 11.005 12.840 19.685 1.00 77.75 200 ASP A N 1
ATOM 1555 C CA . ASP A 1 200 ? 10.959 13.655 18.468 1.00 77.75 200 ASP A CA 1
ATOM 1556 C C . ASP A 1 200 ? 9.752 14.603 18.462 1.00 77.75 200 ASP A C 1
ATOM 1558 O O . ASP A 1 200 ? 9.879 15.774 18.100 1.00 77.75 200 ASP A O 1
ATOM 1562 N N . VAL A 1 201 ? 8.578 14.120 18.882 1.00 81.62 201 VAL A N 1
ATOM 1563 C CA . VAL A 1 201 ? 7.360 14.938 18.997 1.00 81.62 201 VAL A CA 1
ATOM 1564 C C . VAL A 1 201 ? 7.552 16.043 20.034 1.00 81.62 201 VAL A C 1
ATOM 1566 O O . VAL A 1 201 ? 7.280 17.204 19.737 1.00 81.62 201 VAL A O 1
ATOM 1569 N N . ILE A 1 202 ? 8.092 15.720 21.212 1.00 82.25 202 ILE A N 1
ATOM 1570 C CA . ILE A 1 202 ? 8.382 16.708 22.261 1.00 82.25 202 ILE A CA 1
ATOM 1571 C C . ILE A 1 202 ? 9.393 17.748 21.768 1.00 82.25 202 ILE A C 1
ATOM 1573 O O . ILE A 1 202 ? 9.212 18.934 22.029 1.00 82.25 202 ILE A O 1
ATOM 1577 N N . ALA A 1 203 ? 10.436 17.337 21.044 1.00 78.69 203 ALA A N 1
ATOM 1578 C CA . ALA A 1 203 ? 11.417 18.262 20.481 1.00 78.69 203 ALA A CA 1
ATOM 1579 C C . ALA A 1 203 ? 10.778 19.216 19.458 1.00 78.69 203 ALA A C 1
ATOM 1581 O O . ALA A 1 203 ? 11.064 20.414 19.461 1.00 78.69 203 ALA A O 1
ATOM 1582 N N . ARG A 1 204 ? 9.866 18.708 18.618 1.00 80.12 204 ARG A N 1
ATOM 1583 C CA . ARG A 1 204 ? 9.115 19.521 17.650 1.00 80.12 204 ARG A CA 1
ATOM 1584 C C . ARG A 1 204 ? 8.162 20.494 18.338 1.00 80.12 204 ARG A C 1
ATOM 1586 O O . ARG A 1 204 ? 8.149 21.664 17.967 1.00 80.12 204 ARG A O 1
ATOM 1593 N N . LEU A 1 205 ? 7.425 20.056 19.358 1.00 81.06 205 LEU A N 1
ATOM 1594 C CA . LEU A 1 205 ? 6.548 20.934 20.141 1.00 81.06 205 LEU A CA 1
ATOM 1595 C C . LEU A 1 205 ? 7.362 21.998 20.889 1.00 81.06 205 LEU A C 1
ATOM 1597 O O . LEU A 1 205 ? 7.070 23.185 20.784 1.00 81.06 205 LEU A O 1
ATOM 1601 N N . GLY A 1 206 ? 8.456 21.596 21.539 1.00 76.38 206 GLY A N 1
ATOM 1602 C CA . GLY A 1 206 ? 9.347 22.477 22.296 1.00 76.38 206 GLY A CA 1
ATOM 1603 C C . GLY A 1 206 ? 10.126 23.496 21.456 1.00 76.38 206 GLY A C 1
ATOM 1604 O O . GLY A 1 206 ? 10.730 24.405 22.023 1.00 76.38 206 GLY A O 1
ATOM 1605 N N . SER A 1 207 ? 10.096 23.387 20.121 1.00 75.19 207 SER A N 1
ATOM 1606 C CA . SER A 1 207 ? 10.588 24.440 19.220 1.00 75.19 207 SER A CA 1
ATOM 1607 C C . SER A 1 207 ? 9.725 25.709 19.270 1.00 75.19 207 SER A C 1
ATOM 1609 O O . SER A 1 207 ? 10.193 26.794 18.921 1.00 75.19 207 SER A O 1
ATOM 1611 N N . ARG A 1 208 ? 8.474 25.602 19.742 1.00 75.69 208 ARG A N 1
ATOM 1612 C CA . ARG A 1 208 ? 7.583 26.735 20.001 1.00 75.69 208 ARG A CA 1
ATOM 1613 C C . ARG A 1 208 ? 7.738 27.184 21.452 1.00 75.69 208 ARG A C 1
ATOM 1615 O O . ARG A 1 208 ? 7.648 26.376 22.373 1.00 75.69 208 ARG A O 1
ATOM 1622 N N . ALA A 1 209 ? 7.915 28.489 21.661 1.00 70.56 209 ALA A N 1
ATOM 1623 C CA . ALA A 1 209 ? 8.152 29.063 22.990 1.00 70.56 209 ALA A CA 1
ATOM 1624 C C . ALA A 1 209 ? 7.038 28.742 24.008 1.00 70.56 209 ALA A C 1
ATOM 1626 O O . ALA A 1 209 ? 7.333 28.577 25.186 1.00 70.56 209 ALA A O 1
ATOM 1627 N N . GLN A 1 210 ? 5.792 28.601 23.544 1.00 73.88 210 GLN A N 1
ATOM 1628 C CA . GLN A 1 210 ? 4.614 28.311 24.371 1.00 73.88 210 GLN A CA 1
ATOM 1629 C C . GLN A 1 210 ? 4.607 26.888 24.957 1.00 73.88 210 GLN A C 1
ATOM 1631 O O . GLN A 1 210 ? 4.103 26.687 26.053 1.00 73.88 210 GLN A O 1
ATOM 1636 N N . PHE A 1 211 ? 5.211 25.910 24.271 1.00 74.62 211 PHE A N 1
ATOM 1637 C CA . PHE A 1 211 ? 5.270 24.509 24.722 1.00 74.62 211 PHE A CA 1
ATOM 1638 C C . PHE A 1 211 ? 6.623 24.147 25.346 1.00 74.62 211 PHE A C 1
ATOM 1640 O O . PHE A 1 211 ? 6.938 22.974 25.574 1.00 74.62 211 PHE A O 1
ATOM 1647 N N . ARG A 1 212 ? 7.476 25.147 25.596 1.00 75.50 212 ARG A N 1
ATOM 1648 C CA . ARG A 1 212 ? 8.790 24.925 26.190 1.00 75.50 212 ARG A CA 1
ATOM 1649 C C . ARG A 1 212 ? 8.634 24.628 27.677 1.00 75.50 212 ARG A C 1
ATOM 1651 O O . ARG A 1 212 ? 8.012 25.387 28.409 1.00 75.50 212 ARG A O 1
ATOM 1658 N N . ARG A 1 213 ? 9.270 23.548 28.133 1.00 77.62 213 ARG A N 1
ATOM 1659 C CA . ARG A 1 213 ? 9.260 23.157 29.548 1.00 77.62 213 ARG A CA 1
ATOM 1660 C C . ARG A 1 213 ? 9.914 24.249 30.413 1.00 77.62 213 ARG A C 1
ATOM 1662 O O . ARG A 1 213 ? 11.103 24.515 30.208 1.00 77.62 213 ARG A O 1
ATOM 1669 N N . PRO A 1 214 ? 9.192 24.865 31.366 1.00 77.62 214 PRO A N 1
ATOM 1670 C CA . PRO A 1 214 ? 9.771 25.803 32.320 1.00 77.62 214 PRO A CA 1
ATOM 1671 C C . PRO A 1 214 ? 10.730 25.107 33.296 1.00 77.62 214 PRO A C 1
ATOM 1673 O O . PRO A 1 214 ? 10.714 23.883 33.474 1.00 77.62 214 PRO A O 1
ATOM 1676 N N . ALA A 1 215 ? 11.570 25.905 33.957 1.00 72.69 215 ALA A N 1
ATOM 1677 C CA . ALA A 1 215 ? 12.391 25.422 35.061 1.00 72.69 215 ALA A CA 1
ATOM 1678 C C . ALA A 1 215 ? 11.481 24.867 36.172 1.00 72.69 215 ALA A C 1
ATOM 1680 O O . ALA A 1 215 ? 10.516 25.515 36.562 1.00 72.69 215 ALA A O 1
ATOM 1681 N N . GLY A 1 216 ? 11.763 23.652 36.651 1.00 71.12 216 GLY A N 1
ATOM 1682 C CA . GLY A 1 216 ? 10.919 22.987 37.650 1.00 71.12 216 GLY A CA 1
ATOM 1683 C C . GLY A 1 216 ? 9.702 22.238 37.091 1.00 71.12 216 GLY A C 1
ATOM 1684 O O . GLY A 1 216 ? 8.847 21.849 37.875 1.00 71.12 216 GLY A O 1
ATOM 1685 N N . TRP A 1 217 ? 9.633 21.966 35.778 1.00 74.69 217 TRP A N 1
ATOM 1686 C CA . TRP A 1 217 ? 8.541 21.209 35.130 1.00 74.69 217 TRP A CA 1
AT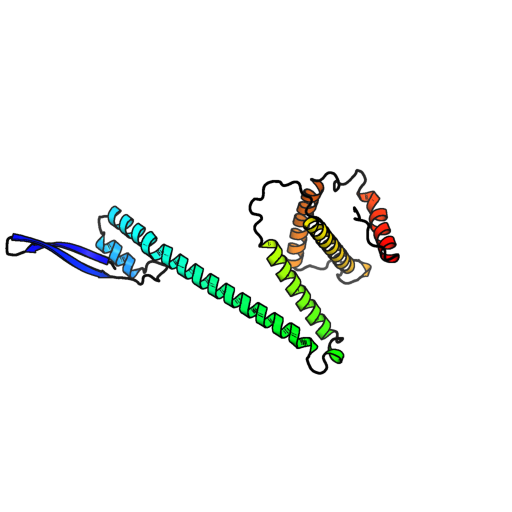OM 1687 C C . TRP A 1 217 ? 8.093 19.947 35.888 1.00 74.69 217 TRP A C 1
ATOM 1689 O O . TRP A 1 217 ? 6.902 19.693 36.028 1.00 74.69 217 TRP A O 1
ATOM 1699 N N . SER A 1 218 ? 9.033 19.170 36.431 1.00 72.88 218 SER A N 1
ATOM 1700 C CA . SER A 1 218 ? 8.710 17.951 37.186 1.00 72.88 218 SER A CA 1
ATOM 1701 C C . SER A 1 218 ? 7.916 18.214 38.473 1.00 72.88 218 SER A C 1
ATOM 1703 O O . SER A 1 218 ? 7.174 17.336 38.905 1.00 72.88 218 SER A O 1
ATOM 1705 N N . ALA A 1 219 ? 8.054 19.400 39.075 1.00 72.88 219 ALA A N 1
ATOM 1706 C CA . ALA A 1 219 ? 7.323 19.808 40.274 1.00 72.88 219 ALA A CA 1
ATOM 1707 C C . ALA A 1 219 ? 5.888 20.276 39.971 1.00 72.88 219 ALA A C 1
ATOM 1709 O O . ALA A 1 219 ? 5.062 20.283 40.874 1.00 72.88 219 ALA A O 1
ATOM 1710 N N . LEU A 1 220 ? 5.579 20.601 38.708 1.00 74.56 220 LEU A N 1
ATOM 1711 C CA . LEU A 1 220 ? 4.231 20.962 38.239 1.00 74.56 220 LEU A CA 1
ATOM 1712 C C . LEU A 1 220 ? 3.364 19.737 37.917 1.00 74.56 220 LEU A C 1
ATOM 1714 O O . LEU A 1 220 ? 2.186 19.866 37.603 1.00 74.56 220 LEU A O 1
ATOM 1718 N N . ARG A 1 221 ? 3.933 18.528 37.976 1.00 71.38 221 ARG A N 1
ATOM 1719 C CA . ARG A 1 221 ? 3.209 17.293 37.660 1.00 71.38 221 ARG A CA 1
ATOM 1720 C C . ARG A 1 221 ? 1.926 17.106 38.490 1.00 71.38 221 ARG A C 1
ATOM 1722 O O . ARG A 1 221 ? 0.936 16.714 37.885 1.00 71.38 221 ARG A O 1
ATOM 1729 N N . PRO A 1 222 ? 1.909 17.340 39.817 1.00 69.44 222 PRO A N 1
ATOM 1730 C CA . PRO A 1 222 ? 0.689 17.188 40.604 1.00 69.44 222 PRO A CA 1
ATOM 1731 C C . PRO A 1 222 ? -0.373 18.214 40.205 1.00 69.44 222 PRO A C 1
ATOM 1733 O O . PRO A 1 222 ? -1.502 17.826 39.960 1.00 69.44 222 PRO A O 1
ATOM 1736 N N . SER A 1 223 ? 0.003 19.487 40.036 1.00 68.88 223 SER A N 1
ATOM 1737 C CA . SER A 1 223 ? -0.944 20.558 39.706 1.00 68.88 223 SER A CA 1
ATOM 1738 C C . SER A 1 223 ? -1.572 20.394 38.320 1.00 68.88 223 SER A C 1
ATOM 1740 O O . SER A 1 223 ? -2.773 20.566 38.185 1.00 68.88 223 SER A O 1
ATOM 1742 N N . VAL A 1 224 ? -0.786 19.997 37.311 1.00 68.81 224 VAL A N 1
ATOM 1743 C CA . VAL A 1 224 ? -1.295 19.787 35.942 1.00 68.81 224 VAL A CA 1
ATOM 1744 C C . VAL A 1 224 ? -2.254 18.591 35.879 1.00 68.81 224 VAL A C 1
ATOM 1746 O O . VAL A 1 224 ? -3.286 18.669 35.228 1.00 68.81 224 VAL A O 1
ATOM 1749 N N . LEU A 1 225 ? -1.951 17.503 36.597 1.00 66.19 225 LEU A N 1
ATOM 1750 C CA . LEU A 1 225 ? -2.782 16.290 36.595 1.00 66.19 225 LEU A CA 1
ATOM 1751 C C . LEU A 1 225 ? -3.978 16.361 37.573 1.00 66.19 225 LEU A C 1
ATOM 1753 O O . LEU A 1 225 ? -4.909 15.564 37.457 1.00 66.19 225 LEU A O 1
ATOM 1757 N N . GLU A 1 226 ? -3.957 17.263 38.563 1.00 58.09 226 GLU A N 1
ATOM 1758 C CA . GLU A 1 226 ? -5.087 17.523 39.474 1.00 58.09 226 GLU A CA 1
ATOM 1759 C C . GLU A 1 226 ? -6.095 18.522 38.880 1.00 58.09 226 GLU A C 1
ATOM 1761 O O . GLU A 1 226 ? -7.295 18.271 38.990 1.00 58.09 226 GLU A O 1
ATOM 1766 N N . GLU A 1 227 ? -5.648 19.564 38.161 1.00 56.66 227 GLU A N 1
ATOM 1767 C CA . GLU A 1 227 ? -6.540 20.463 37.397 1.00 56.66 227 GLU A CA 1
ATOM 1768 C C . GLU A 1 227 ? -7.397 19.689 36.376 1.00 56.66 227 GLU A C 1
ATOM 1770 O O . GLU A 1 227 ? -8.590 19.956 36.231 1.00 56.66 227 GLU A O 1
ATOM 1775 N N . GLU A 1 228 ? -6.835 18.667 35.721 1.00 52.53 228 GLU A N 1
ATOM 1776 C CA . GLU A 1 228 ? -7.562 17.787 34.790 1.00 52.53 228 GLU A CA 1
ATOM 1777 C C . GLU A 1 228 ? -8.671 16.970 35.477 1.00 52.53 228 GLU A C 1
ATOM 1779 O O . GLU A 1 228 ? -9.747 16.772 34.906 1.00 52.53 228 GLU A O 1
ATOM 1784 N N . ARG A 1 229 ? -8.454 16.522 36.723 1.00 52.38 229 ARG A N 1
ATOM 1785 C CA . ARG A 1 229 ? -9.468 15.782 37.496 1.00 52.38 229 ARG A CA 1
ATOM 1786 C C . ARG A 1 229 ? -10.614 16.680 37.948 1.00 52.38 229 ARG A C 1
ATOM 1788 O O . ARG A 1 229 ? -11.759 16.230 37.945 1.00 52.38 229 ARG A O 1
ATOM 1795 N N . GLU A 1 230 ? -10.327 17.925 38.315 1.00 48.75 230 GLU A N 1
ATOM 1796 C CA . GLU A 1 230 ? -11.350 18.894 38.723 1.00 48.75 230 GLU A CA 1
ATOM 1797 C C . GLU A 1 230 ? -12.168 19.405 37.525 1.00 48.75 230 GLU A C 1
ATOM 1799 O O . GLU A 1 230 ? -13.395 19.492 37.616 1.00 48.75 230 GLU A O 1
ATOM 1804 N N . LEU A 1 231 ? -11.537 19.640 36.368 1.00 51.19 231 LEU A N 1
ATOM 1805 C CA . LEU A 1 231 ? -12.228 20.033 35.131 1.00 51.19 231 LEU A CA 1
ATOM 1806 C C . LEU A 1 231 ? -13.109 18.905 34.567 1.00 51.19 231 LEU A C 1
ATOM 1808 O O . LEU A 1 231 ? -14.247 19.157 34.164 1.00 51.19 231 LEU A O 1
ATOM 1812 N N . ALA A 1 232 ? -12.640 17.652 34.613 1.00 48.66 232 ALA A N 1
ATOM 1813 C CA . ALA A 1 232 ? -13.436 16.487 34.223 1.00 48.66 232 ALA A CA 1
ATOM 1814 C C . ALA A 1 232 ? -14.621 16.222 35.176 1.00 48.66 232 ALA A C 1
ATOM 1816 O O . ALA A 1 232 ? -15.682 15.784 34.729 1.00 48.66 232 ALA A O 1
ATOM 1817 N N . ALA A 1 233 ? -14.479 16.515 36.475 1.00 48.06 233 ALA A N 1
ATOM 1818 C CA . ALA A 1 233 ? -15.546 16.352 37.467 1.00 48.06 233 ALA A CA 1
ATOM 1819 C C . ALA A 1 233 ? -16.647 17.429 37.377 1.00 48.06 233 ALA A C 1
ATOM 1821 O O . ALA A 1 233 ? -17.773 17.188 37.812 1.00 48.06 233 ALA A O 1
ATOM 1822 N N . LEU A 1 234 ? -16.344 18.600 36.805 1.00 47.03 234 LEU A N 1
ATOM 1823 C CA . LEU A 1 234 ? -17.272 19.733 36.684 1.00 47.03 234 LEU A CA 1
ATOM 1824 C C . LEU A 1 234 ? -17.973 19.832 35.318 1.00 47.03 234 LEU A C 1
ATOM 1826 O O . LEU A 1 234 ? -18.827 20.699 35.139 1.00 47.03 234 LEU A O 1
ATOM 1830 N N . GLY A 1 235 ? -17.657 18.952 34.360 1.00 44.75 235 GLY A N 1
ATOM 1831 C CA . GLY A 1 235 ? -18.334 18.892 33.057 1.00 44.75 235 GLY A CA 1
ATOM 1832 C C . GLY A 1 235 ? -18.179 20.151 32.192 1.00 44.75 235 GLY A C 1
ATOM 1833 O O . GLY A 1 235 ? -18.997 20.382 31.302 1.00 44.75 235 GLY A O 1
ATOM 1834 N N . LEU A 1 236 ? -17.159 20.974 32.449 1.00 40.75 236 LEU A N 1
ATOM 1835 C CA . LEU A 1 236 ? -16.877 22.182 31.674 1.00 40.75 236 LEU A CA 1
ATOM 1836 C C . LEU A 1 236 ? -15.804 21.902 30.609 1.00 40.75 236 LEU A C 1
ATOM 1838 O O . LEU A 1 236 ? -14.847 21.178 30.885 1.00 40.75 236 LEU A O 1
ATOM 1842 N N . PRO A 1 237 ? -15.936 22.468 29.394 1.00 43.69 237 PRO A N 1
ATOM 1843 C CA . PRO A 1 237 ? -14.935 22.301 28.351 1.00 43.69 237 PRO A CA 1
ATOM 1844 C C . PRO A 1 237 ? -13.611 22.948 28.772 1.00 43.69 237 PRO A C 1
ATOM 1846 O O . PRO A 1 237 ? -13.578 24.092 29.231 1.00 43.69 237 PRO A O 1
ATOM 1849 N N . ILE A 1 238 ? -12.522 22.199 28.589 1.00 44.59 238 ILE A N 1
ATOM 1850 C CA . ILE A 1 238 ? -11.149 22.647 28.830 1.00 44.59 238 ILE A CA 1
ATOM 1851 C C . ILE A 1 238 ? -10.879 23.844 27.911 1.00 44.59 238 ILE A C 1
ATOM 1853 O O . ILE A 1 238 ? -11.032 23.768 26.691 1.00 44.59 238 ILE A O 1
ATOM 1857 N N . ALA A 1 239 ? -10.560 24.981 28.524 1.00 41.28 239 ALA A N 1
ATOM 1858 C CA . ALA A 1 239 ? -10.530 26.282 27.879 1.00 41.28 239 ALA A CA 1
ATOM 1859 C C . ALA A 1 239 ? -9.441 26.378 26.796 1.00 41.28 239 ALA A C 1
ATOM 1861 O O . ALA A 1 239 ? -8.256 26.510 27.083 1.00 41.28 239 ALA A O 1
ATOM 1862 N N . GLY A 1 240 ? -9.891 26.401 25.543 1.00 37.28 240 GLY A N 1
ATOM 1863 C CA . GLY A 1 240 ? -9.180 26.912 24.372 1.00 37.28 240 GLY A CA 1
ATOM 1864 C C . GLY A 1 240 ? -10.086 27.854 23.578 1.00 37.28 240 GLY A C 1
ATOM 1865 O O . GLY A 1 240 ? -10.178 27.749 22.362 1.00 37.28 240 GLY A O 1
ATOM 1866 N N . GLY A 1 241 ? -10.838 28.711 24.275 1.00 33.75 241 GLY A N 1
ATOM 1867 C CA . GLY A 1 241 ? -11.713 29.706 23.665 1.00 33.75 241 GLY A CA 1
ATOM 1868 C C . GLY A 1 241 ? -10.953 30.987 23.341 1.00 33.75 241 GLY A C 1
ATOM 1869 O O . GLY A 1 241 ? -10.567 31.716 24.253 1.00 33.75 241 GLY A O 1
ATOM 1870 N N . HIS A 1 242 ? -10.821 31.300 22.054 1.00 32.91 242 HIS A N 1
ATOM 1871 C CA . HIS A 1 242 ? -10.713 32.683 21.604 1.00 32.91 242 HIS A CA 1
ATOM 1872 C C . HIS A 1 242 ? -11.601 32.931 20.378 1.00 32.91 242 HIS A C 1
ATOM 1874 O O . HIS A 1 242 ? -11.298 32.461 19.287 1.00 32.91 242 HIS A O 1
ATOM 1880 N N . GLN A 1 243 ? -12.626 33.751 20.660 1.00 32.88 243 GLN A N 1
ATOM 1881 C CA . GLN A 1 243 ? -13.622 34.444 19.824 1.00 32.88 243 GLN A CA 1
ATOM 1882 C C . GLN A 1 243 ? -14.708 33.604 19.151 1.00 32.88 243 GLN A C 1
ATOM 1884 O O . GLN A 1 243 ? -14.423 32.890 18.172 1.00 32.88 243 GLN A O 1
#

Radius of gyration: 33.37 Å; chains: 1; bounding box: 65×51×106 Å

Sequence (243 aa):
MLYANRYVRLPDGSGASSQSYLGSFPVTTTELPAAFESLLRAATAGRPERYQALMERIETDVLTPARQREAEETARRNLQGIENALRWAAQNLEAIPNLPAYRDLIDRPELQRLLANLLGASARLASCMQSAMPVDTATPSTESNPVAEERLQALLTNLENTCVEIGALLPESAQVFKRGHIFERETVALVKRLWFRTSDVIARLGSRAQFRRPAGWSALRPSVLEEERELAALGLPIAGGHQ

Organism: NCBI:txid281362